Protein AF-A0A358UYG9-F1 (afdb_monomer)

Foldseek 3Di:
DDDDDDDDPPDPPPPPPDPPPPPDPQDLVVVCVQQCDQPRAAPVRHRSHDPLVVCCPDPCNVPHPCVQQVVDDDPPDHDTDDGDPCVPQDPVNDDPPPLVVCVVVVVVLVDPDDDDDDPDDPVVSVQCPLAVLVCSVDVDQVCCVDPCVSPRPCVQVVVDDSDDDDGDDGDPCVPCVVVLVVLCPDPNNVVVPD

Solvent-accessible surface area (backbone atoms only — not comparable to full-atom values): 12984 Å² total; per-residue (Å²): 139,83,84,82,82,80,82,77,82,83,74,81,82,76,78,79,77,73,77,82,69,73,78,64,92,81,48,55,63,73,54,39,74,51,34,46,33,83,87,36,57,45,101,79,78,40,76,57,53,44,60,63,70,63,45,54,71,39,99,60,31,87,56,47,65,54,75,61,42,66,83,69,84,63,81,91,63,78,92,75,77,83,69,66,66,59,83,77,35,42,93,89,45,81,67,85,72,60,53,71,62,47,48,65,55,48,66,62,67,68,65,72,94,86,76,82,83,77,101,63,64,69,77,61,51,60,64,55,65,62,43,47,74,60,53,51,75,48,81,78,57,69,56,58,76,42,101,58,36,88,56,46,67,51,79,56,36,72,88,68,52,100,87,62,73,90,74,77,84,67,64,63,45,83,79,37,50,69,59,44,53,57,40,48,73,38,76,70,30,59,73,61,75,118

Mean predicted aligned error: 17.3 Å

Structure (mmCIF, N/CA/C/O backbone):
data_AF-A0A358UYG9-F1
#
_entry.id   AF-A0A358UYG9-F1
#
loop_
_atom_site.group_PDB
_atom_site.id
_atom_site.type_symbol
_atom_site.label_atom_id
_atom_site.label_alt_id
_atom_site.label_comp_id
_atom_site.label_asym_id
_atom_site.label_entity_id
_atom_site.label_seq_id
_atom_site.pdbx_PDB_ins_code
_atom_site.Cartn_x
_atom_site.Cartn_y
_atom_site.Cartn_z
_atom_site.occupancy
_atom_site.B_iso_or_equiv
_atom_site.auth_seq_id
_atom_site.auth_comp_id
_atom_site.auth_asym_id
_atom_site.auth_atom_id
_atom_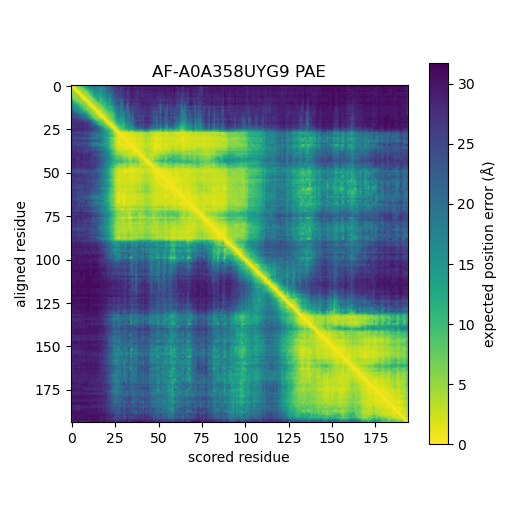site.pdbx_PDB_model_num
ATOM 1 N N . MET A 1 1 ? -27.839 -41.766 -69.437 1.00 41.88 1 MET A N 1
ATOM 2 C CA . MET A 1 1 ? -26.654 -41.472 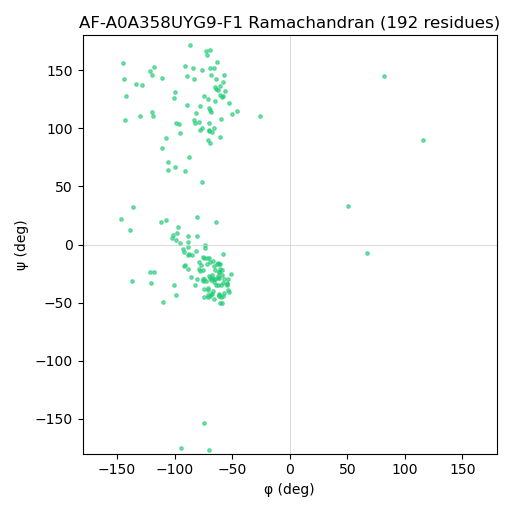-68.603 1.00 41.88 1 MET A CA 1
ATOM 3 C C . MET A 1 1 ? -26.594 -39.958 -68.406 1.00 41.88 1 MET A C 1
ATOM 5 O O . MET A 1 1 ? -26.221 -39.267 -69.341 1.00 41.88 1 MET A O 1
ATOM 9 N N . SER A 1 2 ? -27.086 -39.419 -67.284 1.00 41.66 2 SER A N 1
ATOM 10 C CA . SER A 1 2 ? -27.168 -37.962 -67.061 1.00 41.66 2 SER A CA 1
ATOM 11 C C . SER A 1 2 ? -26.326 -37.589 -65.844 1.00 41.66 2 SER A C 1
ATOM 13 O O . SER A 1 2 ? -26.625 -37.996 -64.722 1.00 41.66 2 SER A O 1
ATOM 15 N N . ILE A 1 3 ? -25.217 -36.897 -66.097 1.00 51.25 3 ILE A N 1
ATOM 16 C CA . ILE A 1 3 ? -24.195 -36.526 -65.116 1.00 51.25 3 ILE A CA 1
ATOM 17 C C . ILE A 1 3 ? -24.689 -35.281 -64.369 1.00 51.25 3 ILE A C 1
ATOM 19 O O . ILE A 1 3 ? -24.828 -34.209 -64.958 1.00 51.25 3 ILE A O 1
ATOM 23 N N . LYS A 1 4 ? -24.971 -35.419 -63.068 1.00 48.16 4 LYS A N 1
ATOM 24 C CA . LYS A 1 4 ? -25.301 -34.292 -62.186 1.00 48.16 4 LYS A CA 1
ATOM 25 C C . LYS A 1 4 ? -24.050 -33.426 -61.999 1.00 48.16 4 LYS A C 1
ATOM 27 O O . LYS A 1 4 ? -23.065 -33.879 -61.425 1.00 48.16 4 LYS A O 1
ATOM 32 N N . LYS A 1 5 ? -24.080 -32.185 -62.494 1.00 52.88 5 LYS A N 1
ATOM 33 C CA . LYS A 1 5 ? -23.038 -31.178 -62.248 1.00 52.88 5 LYS A CA 1
ATOM 34 C C . LYS A 1 5 ? -23.205 -30.628 -60.830 1.00 52.88 5 LYS A C 1
ATOM 36 O O . LYS A 1 5 ? -24.062 -29.781 -60.597 1.00 52.88 5 LYS A O 1
ATOM 41 N N . THR A 1 6 ? -22.408 -31.114 -59.886 1.00 55.41 6 THR A N 1
ATOM 42 C CA . THR A 1 6 ? -22.316 -30.529 -58.543 1.00 55.41 6 THR A CA 1
ATOM 43 C C . THR A 1 6 ? -21.420 -29.292 -58.617 1.00 55.41 6 THR A C 1
ATOM 45 O O . THR A 1 6 ? -20.207 -29.405 -58.769 1.00 55.41 6 THR A O 1
ATOM 48 N N . LEU A 1 7 ? -22.025 -28.105 -58.563 1.00 56.16 7 LEU A N 1
ATOM 49 C CA . LEU A 1 7 ? -21.324 -26.826 -58.438 1.00 56.16 7 LEU A CA 1
ATOM 50 C C . LEU A 1 7 ? -20.728 -26.718 -57.026 1.00 56.16 7 LEU A C 1
ATOM 52 O O . LEU A 1 7 ? -21.448 -26.494 -56.058 1.00 56.16 7 LEU A O 1
ATOM 56 N N . ILE A 1 8 ? -19.412 -26.901 -56.913 1.00 62.28 8 ILE A N 1
ATOM 57 C CA . ILE A 1 8 ? -18.651 -26.655 -55.683 1.00 62.28 8 ILE A CA 1
ATOM 58 C C . ILE A 1 8 ? -18.342 -25.155 -55.630 1.00 62.28 8 ILE A C 1
ATOM 60 O O . ILE A 1 8 ? -17.524 -24.651 -56.398 1.00 62.28 8 ILE A O 1
ATOM 64 N N . PHE A 1 9 ? -19.027 -24.435 -54.743 1.00 52.97 9 PHE A N 1
ATOM 65 C CA . PHE A 1 9 ? -18.752 -23.030 -54.449 1.00 52.97 9 PHE A CA 1
ATOM 66 C C . PHE A 1 9 ? -17.514 -22.963 -53.537 1.00 52.97 9 PHE A C 1
ATOM 68 O O . PHE A 1 9 ? -17.602 -23.208 -52.334 1.00 52.97 9 PHE A O 1
ATOM 75 N N . LEU A 1 10 ? -16.338 -22.695 -54.114 1.00 58.75 10 LEU A N 1
ATOM 76 C CA . LEU A 1 10 ? -15.114 -22.400 -53.363 1.00 58.75 10 LEU A CA 1
ATOM 77 C C . LEU A 1 10 ? -15.257 -21.019 -52.709 1.00 58.75 10 LEU A C 1
ATOM 79 O O . LEU A 1 10 ? -15.084 -19.988 -53.355 1.00 58.75 10 LEU A O 1
ATOM 83 N N . LEU A 1 11 ? -15.617 -21.009 -51.428 1.00 60.06 11 LEU A N 1
ATOM 84 C CA . LEU A 1 11 ? -15.681 -19.802 -50.608 1.00 60.06 11 LEU A CA 1
ATOM 85 C C . LEU A 1 11 ? -14.241 -19.326 -50.331 1.00 60.06 11 LEU A C 1
ATOM 87 O O . LEU A 1 11 ? -13.435 -20.128 -49.851 1.00 60.06 11 LEU A O 1
ATOM 91 N N . PRO A 1 12 ? -13.871 -18.067 -50.634 1.00 64.50 12 PRO A N 1
ATOM 92 C CA . PRO A 1 12 ? -12.517 -17.598 -50.390 1.00 64.50 12 PRO A CA 1
ATOM 93 C C . PRO A 1 12 ? -12.309 -17.503 -48.878 1.00 64.50 12 PRO A C 1
ATOM 95 O O . PRO A 1 12 ? -12.977 -16.729 -48.192 1.00 64.50 12 PRO A O 1
ATOM 98 N N . PHE A 1 13 ? -11.395 -18.317 -48.350 1.00 65.06 13 PHE A N 1
ATOM 99 C CA . PHE A 1 13 ? -10.951 -18.242 -46.964 1.00 65.06 13 PHE A CA 1
ATOM 100 C C . PHE A 1 13 ? -10.147 -16.948 -46.797 1.00 65.06 13 PHE A C 1
ATOM 102 O O . PHE A 1 13 ? -8.939 -16.905 -47.019 1.00 65.06 13 PHE A O 1
ATOM 109 N N . PHE A 1 14 ? -10.846 -15.855 -46.489 1.00 66.00 14 PHE A N 1
ATOM 110 C CA . PHE A 1 14 ? -10.228 -14.590 -46.119 1.00 66.00 14 PHE A CA 1
ATOM 111 C C . PHE A 1 14 ? -9.508 -14.806 -44.785 1.00 66.00 14 PHE A C 1
ATOM 113 O O . PHE A 1 14 ? -10.130 -14.847 -43.724 1.00 66.00 14 PHE A O 1
ATOM 120 N N . ILE A 1 15 ? -8.188 -14.989 -44.842 1.00 68.12 15 ILE A N 1
ATOM 121 C CA . ILE A 1 15 ? -7.334 -14.988 -43.656 1.00 68.12 15 ILE A CA 1
ATOM 122 C C . ILE A 1 15 ? -7.350 -13.557 -43.125 1.00 68.12 15 ILE A C 1
ATOM 124 O O . ILE A 1 15 ? -6.638 -12.681 -43.615 1.00 68.12 15 ILE A O 1
ATOM 128 N N . PHE A 1 16 ? -8.214 -13.307 -42.146 1.00 65.31 16 PHE A N 1
ATOM 129 C CA . PHE A 1 16 ? -8.221 -12.066 -41.393 1.00 65.31 16 PHE A CA 1
ATOM 130 C C . PHE A 1 16 ? -6.975 -12.062 -40.501 1.00 65.31 16 PHE A C 1
ATOM 132 O O . PHE A 1 16 ? -6.983 -12.580 -39.385 1.00 65.31 16 PHE A O 1
ATOM 139 N N . VAL A 1 17 ? -5.867 -11.537 -41.025 1.00 66.38 17 VAL A N 1
ATOM 140 C CA . VAL A 1 17 ? -4.673 -11.255 -40.226 1.00 66.38 17 VAL A CA 1
ATOM 141 C C . VAL A 1 17 ? -5.030 -10.082 -39.322 1.00 66.38 17 VAL A C 1
ATOM 143 O O . VAL A 1 17 ? -5.029 -8.928 -39.752 1.00 66.38 17 VAL A O 1
ATOM 146 N N . ALA A 1 18 ? -5.399 -10.386 -38.078 1.00 65.44 18 ALA A N 1
ATOM 147 C CA . ALA A 1 18 ? -5.584 -9.366 -37.061 1.00 65.44 18 ALA A CA 1
ATOM 148 C C . ALA A 1 18 ? -4.261 -8.591 -36.913 1.00 65.44 18 ALA A C 1
ATOM 150 O O . ALA A 1 18 ? -3.210 -9.219 -36.754 1.00 65.44 18 ALA A O 1
ATOM 151 N N . PRO A 1 19 ? -4.270 -7.250 -36.986 1.00 58.09 19 PRO A N 1
ATOM 152 C CA . PRO A 1 19 ? -3.077 -6.478 -36.689 1.00 58.09 19 PRO A CA 1
ATOM 153 C C . PRO A 1 19 ? -2.646 -6.803 -35.258 1.00 58.09 19 PRO A C 1
ATOM 155 O O . PRO A 1 19 ? -3.451 -6.714 -34.331 1.00 58.09 19 PRO A O 1
ATOM 158 N N . ASN A 1 20 ? -1.379 -7.189 -35.086 1.00 56.41 20 ASN A N 1
ATOM 159 C CA . ASN A 1 20 ? -0.745 -7.276 -33.777 1.00 56.41 20 ASN A CA 1
ATOM 160 C C . ASN A 1 20 ? -0.784 -5.873 -33.171 1.00 56.41 20 ASN A C 1
ATOM 162 O O . ASN A 1 20 ? 0.087 -5.045 -33.437 1.00 56.41 20 ASN A O 1
ATOM 166 N N . THR A 1 21 ? -1.825 -5.572 -32.400 1.00 49.84 21 THR A N 1
ATOM 167 C CA . THR A 1 21 ? -1.838 -4.388 -31.556 1.00 49.84 21 THR A CA 1
ATOM 168 C C . THR A 1 21 ? -0.659 -4.550 -30.614 1.00 49.84 21 THR A C 1
ATOM 170 O O . THR A 1 21 ? -0.685 -5.435 -29.756 1.00 49.84 21 THR A O 1
ATOM 173 N N . ALA A 1 22 ? 0.391 -3.753 -30.818 1.00 49.22 22 ALA A N 1
ATOM 174 C CA . ALA A 1 22 ? 1.459 -3.597 -29.848 1.00 49.22 22 ALA A CA 1
ATOM 175 C C . ALA A 1 22 ? 0.794 -3.399 -28.482 1.00 49.22 22 ALA A C 1
ATOM 177 O O . ALA A 1 22 ? 0.010 -2.462 -28.305 1.00 49.22 22 ALA A O 1
ATOM 178 N N . GLU A 1 23 ? 1.014 -4.366 -27.591 1.00 45.16 23 GLU A N 1
ATOM 179 C CA . GLU A 1 23 ? 0.434 -4.429 -26.256 1.00 45.16 23 GLU A CA 1
ATOM 180 C C . GLU A 1 23 ? 0.673 -3.067 -25.607 1.00 45.16 23 GLU A C 1
ATOM 182 O O . GLU A 1 23 ? 1.813 -2.624 -25.445 1.00 45.16 23 GLU A O 1
ATOM 187 N N . ASN A 1 24 ? -0.415 -2.330 -25.391 1.00 48.72 24 ASN A N 1
ATOM 188 C CA . ASN A 1 24 ? -0.327 -0.943 -24.992 1.00 48.72 24 ASN A CA 1
ATOM 189 C C . ASN A 1 24 ? 0.505 -0.832 -23.697 1.00 48.72 24 ASN A C 1
ATOM 191 O O . ASN A 1 24 ? 0.476 -1.680 -22.804 1.00 48.72 24 ASN A O 1
ATOM 195 N N . ASN A 1 25 ? 1.256 0.252 -23.578 1.00 53.16 25 ASN A N 1
ATOM 196 C CA . ASN A 1 25 ? 2.055 0.620 -22.406 1.00 53.16 25 ASN A CA 1
ATOM 197 C C . ASN A 1 25 ? 1.211 0.900 -21.136 1.00 53.16 25 ASN A C 1
ATOM 199 O O . ASN A 1 25 ? 1.677 1.567 -20.214 1.00 53.16 25 ASN A O 1
ATOM 203 N N . THR A 1 26 ? -0.039 0.428 -21.090 1.00 58.75 26 THR A N 1
ATOM 204 C CA . THR A 1 26 ? -0.996 0.694 -20.012 1.00 58.75 26 THR A CA 1
ATOM 205 C C . THR A 1 26 ? -1.025 -0.401 -18.953 1.00 58.75 26 THR A C 1
ATOM 207 O O . THR A 1 26 ? -1.784 -0.290 -17.998 1.00 58.75 26 THR A O 1
ATOM 210 N N . SER A 1 27 ? -0.194 -1.442 -19.071 1.00 77.06 27 SER A N 1
ATOM 211 C CA . SER A 1 27 ? -0.086 -2.488 -18.054 1.00 77.06 27 SER A CA 1
ATOM 212 C C . SER A 1 27 ? 1.260 -2.445 -17.324 1.00 77.06 27 SER A C 1
ATOM 214 O O . SER A 1 27 ? 2.314 -2.230 -17.921 1.00 77.06 27 SER A O 1
ATOM 216 N N . ASN A 1 28 ? 1.242 -2.730 -16.018 1.00 90.06 28 ASN A N 1
ATOM 217 C CA . ASN A 1 28 ? 2.463 -2.874 -15.211 1.00 90.06 28 ASN A CA 1
ATOM 218 C C . ASN A 1 28 ? 3.361 -4.024 -15.689 1.00 90.06 28 ASN A C 1
ATOM 220 O O . ASN A 1 28 ? 4.539 -4.073 -15.340 1.00 90.06 28 ASN A O 1
ATOM 224 N N . ARG A 1 29 ? 2.820 -4.942 -16.500 1.00 87.75 29 ARG A N 1
ATOM 225 C CA . ARG A 1 29 ? 3.530 -6.102 -17.044 1.00 87.75 29 ARG A CA 1
ATOM 226 C C . ARG A 1 29 ? 4.773 -5.689 -17.830 1.00 87.75 29 ARG A C 1
ATOM 228 O O . ARG A 1 29 ? 5.821 -6.295 -17.637 1.00 87.75 29 ARG A O 1
ATOM 235 N N . SER A 1 30 ? 4.680 -4.633 -18.637 1.00 87.50 30 SER A N 1
ATOM 236 C CA . SER A 1 30 ? 5.803 -4.137 -19.445 1.00 87.50 30 SER A CA 1
ATOM 237 C C . SER A 1 30 ? 6.910 -3.508 -18.598 1.00 87.50 30 SER A C 1
ATOM 239 O O . SER A 1 30 ? 8.075 -3.541 -18.970 1.00 87.50 30 SER A O 1
ATOM 241 N N . CYS A 1 31 ? 6.576 -2.943 -17.435 1.00 90.44 31 CYS A N 1
ATOM 242 C CA . CYS A 1 31 ? 7.587 -2.464 -16.493 1.00 90.44 31 CYS A CA 1
ATOM 243 C C . CYS A 1 31 ? 8.249 -3.649 -15.775 1.00 90.44 31 CYS A C 1
ATOM 245 O O . CYS A 1 31 ? 9.473 -3.722 -15.665 1.00 90.44 31 CYS A O 1
ATOM 247 N N . LEU A 1 32 ? 7.435 -4.606 -15.326 1.00 90.88 32 LEU A N 1
ATOM 248 C CA . LEU A 1 32 ? 7.878 -5.773 -14.566 1.00 90.88 32 LEU A CA 1
ATOM 249 C C . LEU A 1 32 ? 8.649 -6.803 -15.402 1.00 90.88 32 LEU A C 1
ATOM 251 O O . LEU A 1 32 ? 9.360 -7.614 -14.820 1.00 90.88 32 LEU A O 1
ATOM 255 N N . SER A 1 33 ? 8.579 -6.772 -16.736 1.00 89.81 33 SER A N 1
ATOM 256 C CA . SER A 1 33 ? 9.395 -7.658 -17.580 1.00 89.81 33 SER A CA 1
ATOM 257 C C . SER A 1 33 ? 10.898 -7.423 -17.410 1.00 89.81 33 SER A C 1
ATOM 259 O O . SER A 1 33 ? 11.676 -8.351 -17.606 1.00 89.81 33 SER A O 1
ATOM 261 N N . CYS A 1 34 ? 11.297 -6.204 -17.031 1.00 89.12 34 CYS A N 1
ATOM 262 C CA . CYS A 1 34 ? 12.685 -5.863 -16.714 1.00 89.12 34 CYS A CA 1
ATOM 263 C C . CYS A 1 34 ? 12.863 -5.597 -15.214 1.00 89.12 34 CYS A C 1
ATOM 265 O O . CYS A 1 34 ? 13.725 -6.193 -14.578 1.00 89.12 34 CYS A O 1
ATOM 267 N N . HIS A 1 35 ? 12.010 -4.757 -14.616 1.00 90.19 35 HIS A N 1
ATOM 268 C CA . HIS A 1 35 ? 12.120 -4.376 -13.200 1.00 90.19 35 HIS A CA 1
ATOM 269 C C . HIS A 1 35 ? 11.675 -5.480 -12.233 1.00 90.19 35 HIS A C 1
ATOM 271 O O . HIS A 1 35 ? 11.942 -5.386 -11.047 1.00 90.19 35 HIS A O 1
ATOM 277 N N . GLY A 1 36 ? 11.024 -6.543 -12.707 1.00 88.38 36 GLY A N 1
ATOM 278 C CA . GLY A 1 36 ? 10.672 -7.717 -11.902 1.00 88.38 36 GLY A CA 1
ATOM 279 C C . GLY A 1 36 ? 11.759 -8.794 -11.858 1.00 88.38 36 GLY A C 1
ATOM 280 O O . GLY A 1 36 ? 11.504 -9.885 -11.358 1.00 88.38 36 GLY A O 1
ATOM 281 N N . LEU A 1 37 ? 12.952 -8.530 -12.396 1.00 84.62 37 LEU A N 1
ATOM 282 C CA . LEU A 1 37 ? 14.080 -9.459 -12.364 1.00 84.62 37 LEU A CA 1
ATOM 283 C C . LEU A 1 37 ? 15.051 -9.052 -11.254 1.00 84.62 37 LEU A C 1
ATOM 285 O O . LEU A 1 37 ? 15.530 -7.922 -11.221 1.00 84.62 37 LEU A O 1
ATOM 289 N N . THR A 1 38 ? 15.385 -9.979 -10.359 1.00 80.31 38 THR A N 1
ATOM 290 C CA . THR A 1 38 ? 16.335 -9.728 -9.258 1.00 80.31 38 THR A CA 1
ATOM 291 C C . THR A 1 38 ? 17.753 -9.437 -9.746 1.00 80.31 38 THR A C 1
ATOM 293 O O . THR A 1 38 ? 18.532 -8.813 -9.033 1.00 80.31 38 THR A O 1
ATOM 296 N N . THR A 1 39 ? 18.074 -9.870 -10.966 1.00 78.88 39 THR A N 1
ATOM 297 C CA . THR A 1 39 ? 19.359 -9.666 -11.642 1.00 78.88 39 THR A CA 1
ATOM 298 C C . THR A 1 39 ? 19.425 -8.361 -12.435 1.00 78.88 39 THR A C 1
ATOM 300 O O . THR A 1 39 ? 20.448 -8.094 -13.060 1.00 78.88 39 THR A O 1
ATOM 303 N N . PHE A 1 40 ? 18.341 -7.577 -12.489 1.00 81.50 40 PHE A N 1
ATOM 304 C CA . PHE A 1 40 ? 18.324 -6.312 -13.216 1.00 81.50 40 PHE A CA 1
ATOM 305 C C . PHE A 1 40 ? 18.769 -5.169 -12.302 1.00 81.50 40 PHE A C 1
ATOM 307 O O . PHE A 1 40 ? 18.164 -4.888 -11.263 1.00 81.50 40 PHE A O 1
ATOM 314 N N . GLU A 1 41 ? 19.850 -4.510 -12.704 1.00 80.31 41 GLU A N 1
ATOM 315 C CA . GLU A 1 41 ? 20.488 -3.441 -11.947 1.00 80.31 41 GLU A CA 1
ATOM 316 C C . GLU A 1 41 ? 20.454 -2.133 -12.729 1.00 80.31 41 GLU A C 1
ATOM 318 O O . GLU A 1 41 ? 20.421 -2.103 -13.961 1.00 80.31 41 GLU A O 1
ATOM 323 N N . SER A 1 42 ? 20.466 -1.025 -11.996 1.00 75.94 42 SER A N 1
ATOM 324 C CA . SER A 1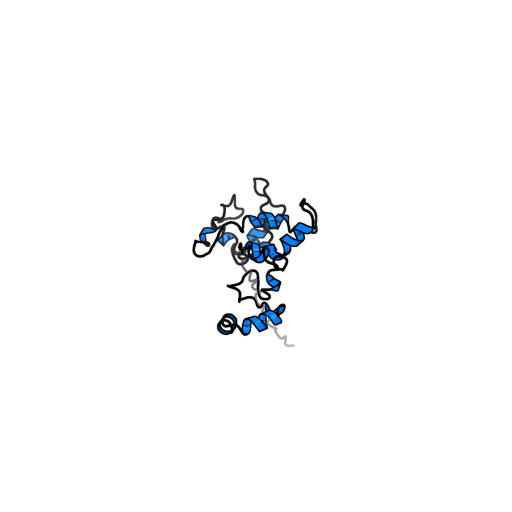 42 ? 20.711 0.276 -12.597 1.00 75.94 42 SER A CA 1
ATOM 325 C C . SER A 1 42 ? 22.164 0.396 -13.066 1.00 75.94 42 SER A C 1
ATOM 327 O O . SER A 1 42 ? 23.051 -0.330 -12.621 1.00 75.94 42 SER A O 1
ATOM 329 N N . ASN A 1 43 ? 22.441 1.431 -13.859 1.00 73.06 43 ASN A N 1
ATOM 330 C CA . ASN A 1 43 ? 23.801 1.802 -14.275 1.00 73.06 43 ASN A CA 1
ATOM 331 C C . ASN A 1 43 ? 24.764 2.105 -13.105 1.00 73.06 43 ASN A C 1
ATOM 333 O O . ASN A 1 43 ? 25.948 2.326 -13.334 1.00 73.06 43 ASN A O 1
ATOM 337 N N . SER A 1 44 ? 24.271 2.174 -11.864 1.00 70.69 44 SER A N 1
ATOM 338 C CA . SER A 1 44 ? 25.068 2.385 -10.654 1.00 70.69 44 SER A CA 1
ATOM 339 C C . SER A 1 44 ? 25.198 1.120 -9.792 1.00 70.69 44 SER A C 1
ATOM 341 O O . SER A 1 44 ? 25.419 1.255 -8.589 1.00 70.69 44 SER A O 1
ATOM 343 N N . ASN A 1 45 ? 24.989 -0.076 -10.364 1.00 70.19 45 ASN A N 1
ATOM 344 C CA . ASN A 1 45 ? 24.970 -1.382 -9.681 1.00 70.19 45 ASN A CA 1
ATOM 345 C C . ASN A 1 45 ? 24.046 -1.412 -8.450 1.00 70.19 45 ASN A C 1
ATOM 347 O O . ASN A 1 45 ? 24.335 -2.041 -7.432 1.00 70.19 45 ASN A O 1
ATOM 351 N N . GLN A 1 46 ? 22.942 -0.663 -8.505 1.00 70.69 46 GLN A N 1
ATOM 352 C CA . GLN A 1 46 ? 21.899 -0.731 -7.487 1.00 70.69 46 GLN A CA 1
ATOM 353 C C . GLN A 1 46 ? 20.775 -1.606 -8.018 1.00 70.69 46 GLN A C 1
ATOM 355 O O . GLN A 1 46 ? 20.305 -1.402 -9.140 1.00 70.69 46 GLN A O 1
ATOM 360 N N . THR A 1 47 ? 20.320 -2.557 -7.203 1.00 72.62 47 THR A N 1
ATOM 361 C CA . THR A 1 47 ? 19.130 -3.335 -7.541 1.00 72.62 47 THR A CA 1
ATOM 362 C C . THR A 1 47 ? 17.926 -2.404 -7.668 1.00 72.62 47 THR A C 1
ATOM 364 O O . THR A 1 47 ? 17.651 -1.580 -6.793 1.00 72.62 47 THR A O 1
ATOM 367 N N . ILE A 1 48 ? 17.223 -2.530 -8.788 1.00 80.75 48 ILE A N 1
ATOM 368 C CA . ILE A 1 48 ? 15.972 -1.817 -9.082 1.00 80.75 48 ILE A CA 1
ATOM 369 C C . ILE A 1 48 ? 14.789 -2.787 -9.116 1.00 80.75 48 ILE A C 1
ATOM 371 O O . ILE A 1 48 ? 13.738 -2.486 -9.676 1.00 80.75 48 ILE A O 1
ATOM 375 N N . PHE A 1 49 ? 14.973 -3.960 -8.504 1.00 83.94 49 PHE A N 1
ATO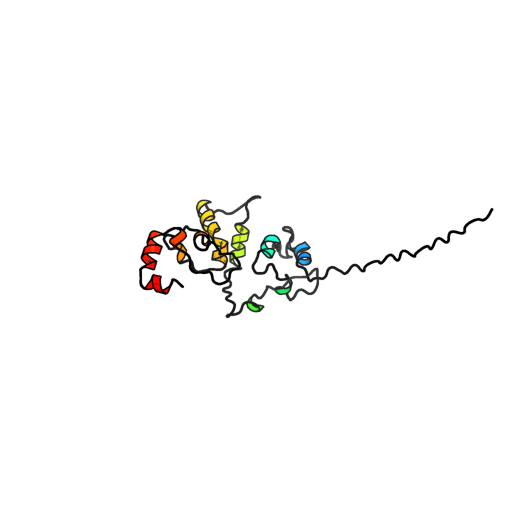M 376 C CA . PHE A 1 49 ? 13.987 -5.022 -8.463 1.00 83.94 49 PHE A CA 1
ATOM 377 C C . PHE A 1 49 ? 12.705 -4.591 -7.738 1.00 83.94 49 PHE A C 1
ATOM 379 O O . PHE A 1 49 ? 12.728 -4.065 -6.622 1.00 83.94 49 PHE A O 1
ATOM 386 N N . VAL A 1 50 ? 11.574 -4.895 -8.367 1.00 85.50 50 VAL A N 1
ATOM 387 C CA . VAL A 1 50 ? 10.224 -4.735 -7.844 1.00 85.50 50 VAL A CA 1
ATOM 388 C C . VAL A 1 50 ? 9.562 -6.104 -7.801 1.00 85.50 50 VAL A C 1
ATOM 390 O O . VAL A 1 50 ? 9.255 -6.702 -8.834 1.00 85.50 50 VAL A O 1
ATOM 393 N N . ASP A 1 51 ? 9.275 -6.584 -6.594 1.00 84.44 51 ASP A N 1
ATOM 394 C CA . ASP A 1 51 ? 8.474 -7.789 -6.419 1.00 84.44 51 ASP A CA 1
ATOM 395 C C . ASP A 1 51 ? 7.014 -7.515 -6.815 1.00 84.44 51 ASP A C 1
ATOM 397 O O . ASP A 1 51 ? 6.317 -6.695 -6.204 1.00 84.44 51 ASP A O 1
ATOM 401 N N . LYS A 1 52 ? 6.543 -8.224 -7.846 1.00 82.56 52 LYS A N 1
ATOM 402 C CA . LYS A 1 52 ? 5.181 -8.097 -8.379 1.00 82.56 52 LYS A CA 1
ATOM 403 C C . LYS A 1 52 ? 4.114 -8.371 -7.320 1.00 82.56 52 LYS A C 1
ATOM 405 O O . LYS A 1 52 ? 3.142 -7.624 -7.236 1.00 82.56 52 LYS A O 1
ATOM 410 N N . PHE A 1 53 ? 4.273 -9.423 -6.519 1.00 76.69 53 PHE A N 1
ATOM 411 C CA . PHE A 1 53 ? 3.261 -9.830 -5.546 1.00 76.69 53 PHE A CA 1
ATOM 412 C C . PHE A 1 53 ? 3.173 -8.845 -4.383 1.00 76.69 53 PHE A C 1
ATOM 414 O O . PHE A 1 53 ? 2.072 -8.554 -3.911 1.00 76.69 53 PHE A O 1
ATOM 421 N N . ILE A 1 54 ? 4.310 -8.304 -3.941 1.00 75.06 54 ILE A N 1
ATOM 422 C CA . ILE A 1 54 ? 4.341 -7.253 -2.920 1.00 75.06 54 ILE A CA 1
ATOM 423 C C . ILE A 1 54 ? 3.694 -5.976 -3.463 1.00 75.06 54 ILE A C 1
ATOM 425 O O . ILE A 1 54 ? 2.838 -5.396 -2.791 1.00 75.06 54 ILE A O 1
ATOM 429 N N . PHE A 1 55 ? 4.047 -5.555 -4.683 1.00 80.88 55 PHE A N 1
ATOM 430 C CA . PHE A 1 55 ? 3.468 -4.362 -5.299 1.00 80.88 55 PHE A CA 1
ATOM 431 C C . PHE A 1 55 ? 1.945 -4.486 -5.461 1.00 80.88 55 PHE A C 1
ATOM 433 O O . PHE A 1 55 ? 1.215 -3.607 -5.004 1.00 80.88 55 PHE A O 1
ATOM 440 N N . GLU A 1 56 ? 1.451 -5.590 -6.030 1.00 81.44 56 GLU A N 1
ATOM 441 C CA . GLU A 1 56 ? 0.018 -5.822 -6.278 1.00 81.44 56 GLU A CA 1
ATOM 442 C C . GLU A 1 56 ? -0.823 -5.864 -4.992 1.00 81.44 56 GLU A C 1
ATOM 444 O O . GLU A 1 56 ? -1.995 -5.490 -5.009 1.00 81.44 56 GLU A O 1
ATOM 449 N N . ARG A 1 57 ? -0.231 -6.277 -3.864 1.00 74.25 57 ARG A N 1
ATOM 450 C CA . ARG A 1 57 ? -0.894 -6.305 -2.547 1.00 74.25 57 ARG A CA 1
ATOM 451 C C . ARG A 1 57 ? -0.782 -4.990 -1.774 1.00 74.25 57 ARG A C 1
ATOM 453 O O . ARG A 1 57 ? -1.405 -4.853 -0.722 1.00 74.25 57 ARG A O 1
ATOM 460 N N . SER A 1 58 ? 0.010 -4.037 -2.261 1.00 75.38 58 SER A N 1
ATOM 461 C CA . SER A 1 58 ? 0.163 -2.729 -1.626 1.00 75.38 58 SER A CA 1
ATOM 462 C C . SER A 1 58 ? -1.085 -1.857 -1.807 1.00 75.38 58 SER A C 1
ATOM 464 O O . SER A 1 58 ? -1.927 -2.103 -2.673 1.00 75.38 58 SER A O 1
ATOM 466 N N . MET A 1 59 ? -1.167 -0.761 -1.046 1.00 76.50 59 MET A N 1
ATOM 467 C CA . MET A 1 59 ? -2.221 0.252 -1.220 1.00 76.50 59 MET A CA 1
ATOM 468 C C . MET A 1 59 ? -2.233 0.863 -2.633 1.00 76.50 59 MET A C 1
ATOM 470 O O . MET A 1 59 ? -3.262 1.360 -3.086 1.00 76.50 59 MET A O 1
ATOM 474 N N . HIS A 1 60 ? -1.106 0.792 -3.346 1.00 86.06 60 HIS A N 1
ATOM 475 C CA . HIS A 1 60 ? -0.941 1.285 -4.711 1.00 86.06 60 HIS A CA 1
ATOM 476 C C . HIS A 1 60 ? -0.970 0.174 -5.766 1.00 86.06 60 HIS A C 1
ATOM 478 O O . HIS A 1 60 ? -0.775 0.469 -6.938 1.00 86.06 60 HIS A O 1
ATOM 484 N N . GLY A 1 61 ? -1.248 -1.083 -5.403 1.00 85.19 61 GLY A N 1
ATOM 485 C CA . GLY A 1 61 ? -1.152 -2.224 -6.324 1.00 85.19 61 GLY A CA 1
ATOM 486 C C . GLY A 1 61 ? -2.112 -2.180 -7.514 1.00 85.19 61 GLY A C 1
ATOM 487 O O . GLY A 1 61 ? -1.898 -2.860 -8.513 1.00 85.19 61 GLY A O 1
ATOM 488 N N . ARG A 1 62 ? -3.151 -1.340 -7.432 1.00 86.12 62 ARG A N 1
ATOM 489 C CA . ARG A 1 62 ? -4.083 -1.052 -8.534 1.00 86.12 62 ARG A CA 1
ATOM 490 C C . ARG A 1 62 ? -3.637 0.103 -9.435 1.00 86.12 62 ARG A C 1
ATOM 492 O O . ARG A 1 62 ? -4.283 0.354 -10.447 1.00 86.12 62 ARG A O 1
ATOM 499 N N . LEU A 1 63 ? -2.593 0.838 -9.057 1.00 89.75 63 LEU A N 1
ATOM 500 C CA . LEU A 1 63 ? -2.053 1.938 -9.847 1.00 89.75 63 LEU A CA 1
ATOM 501 C C . LEU A 1 63 ? -1.080 1.413 -10.899 1.00 89.75 63 LEU A C 1
ATOM 503 O O . LEU A 1 63 ? -0.404 0.398 -10.710 1.00 89.75 63 LEU A O 1
ATOM 507 N N . LEU A 1 64 ? -0.979 2.151 -12.002 1.00 91.62 64 LEU A N 1
ATOM 508 C CA . LEU A 1 64 ? 0.061 1.900 -12.990 1.00 91.62 64 LEU A CA 1
ATOM 509 C C . LEU A 1 64 ? 1.406 2.437 -12.496 1.00 91.62 64 LEU A C 1
ATOM 511 O O . LEU A 1 64 ? 1.437 3.469 -11.824 1.00 91.62 64 LEU A O 1
ATOM 515 N N . CYS A 1 65 ? 2.522 1.825 -12.892 1.00 90.62 65 CYS A N 1
ATOM 516 C CA . CYS A 1 65 ? 3.867 2.337 -12.609 1.00 90.62 65 CYS A CA 1
ATOM 517 C C . CYS A 1 65 ? 4.000 3.806 -13.058 1.00 90.62 65 CYS A C 1
ATOM 519 O O . CYS A 1 65 ? 4.508 4.655 -12.324 1.00 90.62 65 CYS A O 1
ATOM 521 N N . THR A 1 66 ? 3.434 4.126 -14.224 1.00 90.62 66 THR A N 1
ATOM 522 C CA . THR A 1 66 ? 3.374 5.472 -14.816 1.00 90.62 66 THR A CA 1
ATOM 523 C C . THR A 1 66 ? 2.436 6.440 -14.086 1.00 90.62 66 THR A C 1
ATOM 525 O O . THR A 1 66 ? 2.510 7.645 -14.309 1.00 90.62 66 THR A O 1
ATOM 528 N N . SER A 1 67 ? 1.588 5.965 -13.163 1.00 89.94 67 SER A N 1
ATOM 529 C CA . SER A 1 67 ? 0.777 6.849 -12.304 1.00 89.94 67 SER A CA 1
ATOM 530 C C . SER A 1 67 ? 1.656 7.660 -11.350 1.00 89.94 67 SER A C 1
ATOM 532 O O . SER A 1 67 ? 1.336 8.810 -11.042 1.00 89.94 67 SER A O 1
ATOM 534 N N . CYS A 1 68 ? 2.776 7.069 -10.923 1.00 88.56 68 CYS A N 1
ATOM 535 C CA . CYS A 1 68 ? 3.793 7.712 -10.095 1.00 88.56 68 CYS A CA 1
ATOM 536 C C . CYS A 1 68 ? 4.979 8.203 -10.941 1.00 88.56 68 CYS A C 1
ATOM 538 O O . CYS A 1 68 ? 5.426 9.335 -10.770 1.00 88.56 68 CYS A O 1
ATOM 540 N N . HIS A 1 69 ? 5.447 7.389 -11.891 1.00 90.25 69 HIS A N 1
ATOM 541 C CA . HIS A 1 69 ? 6.532 7.720 -12.822 1.00 90.25 69 HIS A CA 1
ATOM 542 C C . HIS A 1 69 ? 6.008 8.362 -14.111 1.00 90.25 69 HIS A C 1
ATOM 544 O O . HIS A 1 69 ? 6.113 7.807 -15.206 1.00 90.25 69 HIS A O 1
ATOM 550 N N . LYS A 1 70 ? 5.394 9.538 -13.973 1.00 86.69 70 LYS A N 1
ATOM 551 C CA . LYS A 1 70 ? 4.723 10.244 -15.081 1.00 86.69 70 LYS A CA 1
ATOM 552 C C . LYS A 1 70 ? 5.674 10.747 -16.172 1.00 86.69 70 LYS A C 1
ATOM 554 O O . LYS A 1 70 ? 5.227 11.171 -17.233 1.00 86.69 70 LYS A O 1
ATOM 559 N N . ASP A 1 71 ? 6.970 10.771 -15.893 1.00 85.56 71 ASP A N 1
ATOM 560 C CA . ASP A 1 71 ? 8.020 11.249 -16.785 1.00 85.56 71 ASP A CA 1
ATOM 561 C C . ASP A 1 71 ? 8.512 10.189 -17.781 1.00 85.56 71 ASP A C 1
ATOM 563 O O . ASP A 1 71 ? 9.223 10.538 -18.723 1.00 85.56 71 ASP A O 1
ATOM 567 N N . ILE A 1 72 ? 8.102 8.925 -17.626 1.00 88.31 72 ILE A N 1
ATOM 568 C CA . ILE A 1 72 ? 8.447 7.857 -18.566 1.00 88.31 72 ILE A CA 1
ATOM 569 C C . ILE A 1 72 ? 7.566 7.969 -19.812 1.00 88.31 72 ILE A C 1
ATOM 571 O O . ILE A 1 72 ? 6.343 7.868 -19.733 1.00 88.31 72 ILE A O 1
ATOM 575 N N . LYS A 1 73 ? 8.199 8.164 -20.971 1.00 82.94 73 LYS A N 1
ATOM 576 C CA . LYS A 1 73 ? 7.511 8.302 -22.265 1.00 82.94 73 LYS A CA 1
ATOM 577 C C . LYS A 1 73 ? 7.866 7.209 -23.269 1.00 82.94 73 LYS A C 1
ATOM 579 O O . LYS A 1 73 ? 7.073 6.935 -24.162 1.00 82.94 73 LYS A O 1
ATOM 584 N N . GLU A 1 74 ? 9.028 6.584 -23.114 1.00 82.69 74 GLU A N 1
ATOM 585 C CA . GLU A 1 74 ? 9.597 5.630 -24.069 1.00 82.69 74 GLU A CA 1
ATOM 586 C C . GLU A 1 74 ? 10.357 4.528 -23.326 1.00 82.69 74 GLU A C 1
ATOM 588 O O . GLU A 1 74 ? 10.791 4.733 -22.192 1.00 82.69 74 GLU A O 1
ATOM 593 N N . TYR A 1 75 ? 10.511 3.363 -23.961 1.00 78.38 75 TYR A N 1
ATOM 594 C CA . TYR A 1 75 ? 11.227 2.206 -23.420 1.00 78.38 75 TYR A CA 1
ATOM 595 C C . TYR A 1 75 ? 12.175 1.636 -24.496 1.00 78.38 75 TYR A C 1
ATOM 597 O O . TYR A 1 75 ? 11.734 1.516 -25.641 1.00 78.38 75 TYR A O 1
ATOM 605 N N . PRO A 1 76 ? 13.427 1.245 -24.170 1.00 81.50 76 PRO A N 1
ATOM 606 C CA . PRO A 1 76 ? 14.078 1.317 -22.857 1.00 81.50 76 PRO A CA 1
ATOM 607 C C . PRO A 1 76 ? 14.260 2.766 -22.388 1.00 81.50 76 PRO A C 1
ATOM 609 O O . PRO A 1 76 ? 14.694 3.618 -23.156 1.00 81.50 76 PRO A O 1
ATOM 612 N N . HIS A 1 77 ? 13.916 3.052 -21.131 1.00 86.38 77 HIS A N 1
ATOM 613 C CA . HIS A 1 77 ? 14.077 4.392 -20.566 1.00 86.38 77 HIS A CA 1
ATOM 614 C C . HIS A 1 77 ? 15.442 4.541 -19.890 1.00 86.38 77 HIS A C 1
ATOM 616 O O . HIS A 1 77 ? 16.014 3.579 -19.378 1.00 86.38 77 HIS A O 1
ATOM 622 N N . GLY A 1 78 ? 15.933 5.778 -19.829 1.00 83.56 78 GLY A N 1
ATOM 623 C CA . GLY A 1 78 ? 17.089 6.134 -19.012 1.00 83.56 78 GLY A CA 1
ATOM 624 C C . GLY A 1 78 ? 16.759 6.205 -17.517 1.00 83.56 78 GLY A C 1
ATOM 625 O O . GLY A 1 78 ? 15.823 5.576 -17.016 1.00 83.56 78 GLY A O 1
ATOM 626 N N . VAL A 1 79 ? 17.532 7.010 -16.791 1.00 81.12 79 VAL A N 1
ATOM 627 C CA . VAL A 1 79 ? 17.293 7.267 -15.366 1.00 81.12 79 VAL A CA 1
ATOM 628 C C . VAL A 1 79 ? 15.965 8.006 -15.190 1.00 81.12 79 VAL A C 1
ATOM 630 O O . VAL A 1 79 ? 15.763 9.080 -15.754 1.00 81.12 79 VAL A O 1
ATOM 633 N N . VAL A 1 80 ? 15.072 7.428 -14.389 1.00 85.19 80 VAL A N 1
ATOM 634 C CA . VAL A 1 80 ? 13.750 7.990 -14.076 1.00 85.19 80 VAL A CA 1
ATOM 635 C C . VAL A 1 80 ? 13.849 8.894 -12.851 1.00 85.19 80 VAL A C 1
ATOM 637 O O . VAL A 1 80 ? 14.614 8.617 -11.922 1.00 85.19 80 VAL A O 1
ATOM 640 N N . LYS A 1 81 ? 13.075 9.985 -12.821 1.00 85.81 81 LYS A N 1
ATOM 641 C CA . LYS A 1 81 ? 13.051 10.881 -11.660 1.00 85.81 81 LYS A CA 1
ATOM 642 C C . LYS A 1 81 ? 12.467 10.181 -10.432 1.00 85.81 81 LYS A C 1
ATOM 644 O O . LYS A 1 81 ? 11.612 9.298 -10.520 1.00 85.81 81 LYS A O 1
ATOM 649 N N . LYS A 1 82 ? 12.906 10.629 -9.250 1.00 83.25 82 LYS A N 1
ATOM 650 C CA . LYS A 1 82 ? 12.291 10.218 -7.982 1.00 83.25 82 LYS A CA 1
ATOM 651 C C . LYS A 1 82 ? 10.818 10.636 -7.964 1.00 83.25 82 LYS A C 1
ATOM 653 O O . LYS A 1 82 ? 10.493 11.761 -8.338 1.00 83.25 82 LYS A O 1
ATOM 658 N N . ILE A 1 83 ? 9.957 9.730 -7.504 1.00 85.88 83 ILE A N 1
ATOM 659 C CA . ILE A 1 83 ? 8.517 9.973 -7.374 1.00 85.88 83 ILE A CA 1
ATOM 660 C C . ILE A 1 83 ? 8.271 11.058 -6.323 1.00 85.88 83 ILE A C 1
ATOM 662 O O . ILE A 1 83 ? 8.829 11.004 -5.225 1.00 85.88 83 ILE A O 1
ATOM 666 N N . ASP A 1 84 ? 7.380 11.996 -6.637 1.00 82.00 84 ASP A N 1
ATOM 667 C CA . ASP A 1 84 ? 6.819 12.920 -5.655 1.00 82.00 84 ASP A CA 1
ATOM 668 C C . ASP A 1 84 ? 5.463 12.410 -5.145 1.00 82.00 84 ASP A C 1
ATOM 670 O O . ASP A 1 84 ? 4.431 12.521 -5.811 1.00 82.00 84 ASP A O 1
ATOM 674 N N . CYS A 1 85 ? 5.456 11.866 -3.927 1.00 81.56 85 CYS A N 1
ATOM 675 C CA . CYS A 1 85 ? 4.247 11.355 -3.279 1.00 81.56 85 CYS A CA 1
ATOM 676 C C . CYS A 1 85 ? 3.190 12.451 -3.055 1.00 81.56 85 CYS A C 1
ATOM 678 O O . CYS A 1 85 ? 1.998 12.145 -2.967 1.00 81.56 85 CYS A O 1
ATOM 680 N N . LYS A 1 86 ? 3.600 13.728 -2.991 1.00 80.50 86 LYS A N 1
ATOM 681 C CA . LYS A 1 86 ? 2.701 14.864 -2.733 1.00 80.50 86 LYS A CA 1
ATOM 682 C C . LYS A 1 86 ? 1.749 15.152 -3.886 1.00 80.50 86 LYS A C 1
ATOM 684 O O . LYS A 1 86 ? 0.740 15.817 -3.672 1.00 80.50 86 LYS A O 1
ATOM 689 N N . ILE A 1 87 ? 2.015 14.600 -5.074 1.00 80.19 87 ILE A N 1
ATOM 690 C CA . ILE A 1 87 ? 1.105 14.672 -6.226 1.00 80.19 87 ILE A CA 1
ATOM 691 C C . ILE A 1 87 ? -0.290 14.139 -5.854 1.00 80.19 87 ILE A C 1
ATOM 693 O O . ILE A 1 87 ? -1.295 14.646 -6.350 1.00 80.19 87 ILE A O 1
ATOM 697 N N . CYS A 1 88 ? -0.357 13.149 -4.955 1.00 81.06 88 CYS A N 1
ATOM 698 C CA . CYS A 1 88 ? -1.612 12.586 -4.455 1.00 81.06 88 CYS A CA 1
ATOM 699 C C . CYS A 1 88 ? -1.775 12.690 -2.930 1.00 81.06 88 CYS A C 1
ATOM 701 O O . CYS A 1 88 ? -2.909 12.662 -2.455 1.00 81.06 88 CYS A O 1
ATOM 703 N N . HIS A 1 89 ? -0.696 12.805 -2.155 1.00 76.69 89 HIS A N 1
ATOM 704 C CA . HIS A 1 89 ? -0.751 12.872 -0.695 1.00 76.69 89 HIS A CA 1
ATOM 705 C C . HIS A 1 89 ? -0.446 14.276 -0.158 1.00 76.69 89 HIS A C 1
ATOM 707 O O . HIS A 1 89 ? 0.704 14.638 0.097 1.00 76.69 89 HIS A O 1
ATOM 713 N N . ASP A 1 90 ? -1.504 15.062 0.024 1.00 73.56 90 ASP A N 1
ATOM 714 C CA . ASP A 1 90 ? -1.473 16.407 0.601 1.00 73.56 90 ASP A CA 1
ATOM 715 C C . ASP A 1 90 ? -1.762 16.396 2.121 1.00 73.56 90 ASP A C 1
ATOM 717 O O . ASP A 1 90 ? -1.920 15.351 2.751 1.00 73.56 90 ASP A O 1
ATOM 721 N N . SER A 1 91 ? -1.861 17.577 2.740 1.00 60.09 91 SER A N 1
ATOM 722 C CA . SER A 1 91 ? -2.182 17.717 4.169 1.00 60.09 91 SER A CA 1
ATOM 723 C C . SER A 1 91 ? -3.544 17.130 4.569 1.00 60.09 91 SER A C 1
ATOM 725 O O . SER A 1 91 ? -3.748 16.809 5.741 1.00 60.09 91 SER A O 1
ATOM 727 N N . LYS A 1 92 ? -4.471 16.952 3.618 1.00 58.09 92 LYS A N 1
ATOM 728 C CA . LYS A 1 92 ? -5.783 16.324 3.841 1.00 58.09 92 LYS A CA 1
ATOM 729 C C . LYS A 1 92 ? -5.701 14.800 3.715 1.00 58.09 92 LYS A C 1
ATOM 731 O O . LYS A 1 92 ? -6.449 14.089 4.382 1.00 58.09 92 LYS A O 1
ATOM 736 N N . ARG A 1 93 ? -4.760 14.289 2.918 1.00 57.88 93 ARG A N 1
ATOM 737 C CA . ARG A 1 93 ? -4.428 12.868 2.747 1.00 57.88 93 ARG A CA 1
ATOM 738 C C . ARG A 1 93 ? -3.111 12.554 3.458 1.00 57.88 93 ARG A C 1
ATOM 740 O O . ARG A 1 93 ? -2.098 12.333 2.802 1.00 57.88 93 ARG A O 1
ATOM 747 N N . ARG A 1 94 ? -3.155 12.563 4.803 1.00 54.47 94 ARG A N 1
ATOM 748 C CA . ARG A 1 94 ? -2.025 12.323 5.729 1.00 54.47 94 ARG A CA 1
ATOM 749 C C . ARG A 1 94 ? -0.923 11.453 5.103 1.00 54.47 94 ARG A C 1
ATOM 751 O O . ARG A 1 94 ? -1.110 10.256 4.912 1.00 54.47 94 ARG A O 1
ATOM 758 N N . TYR A 1 95 ? 0.229 12.064 4.843 1.00 55.22 95 TYR A N 1
ATOM 759 C CA . TYR A 1 95 ? 1.476 11.394 4.486 1.00 55.22 95 TYR A CA 1
ATOM 760 C C . TYR A 1 95 ? 2.574 11.948 5.378 1.00 55.22 95 TYR A C 1
ATOM 762 O O . TYR A 1 95 ? 2.930 13.119 5.274 1.00 55.22 95 TYR A O 1
ATOM 770 N N . ASP A 1 96 ? 3.080 11.123 6.291 1.00 55.47 96 ASP A N 1
ATOM 771 C CA . ASP A 1 96 ? 4.137 11.522 7.224 1.00 55.47 96 ASP A CA 1
ATOM 772 C C . ASP A 1 96 ? 5.527 11.015 6.800 1.00 55.47 96 ASP A C 1
ATOM 774 O O . ASP A 1 96 ? 6.492 11.143 7.549 1.00 55.47 96 ASP A O 1
ATOM 778 N N . GLY A 1 97 ? 5.635 10.451 5.588 1.00 52.19 97 GLY A N 1
ATOM 779 C CA . GLY A 1 97 ? 6.887 10.012 4.965 1.00 52.19 97 GLY A CA 1
ATOM 780 C C . GLY A 1 97 ? 7.579 8.823 5.639 1.00 52.19 97 GLY A C 1
ATOM 781 O O . GLY A 1 97 ? 8.538 8.293 5.082 1.00 52.19 97 GLY A O 1
ATOM 782 N N . ARG A 1 98 ? 7.102 8.361 6.800 1.00 50.50 98 ARG A N 1
ATOM 783 C CA . ARG A 1 98 ? 7.781 7.328 7.596 1.00 50.50 98 ARG A CA 1
ATOM 784 C C . ARG A 1 98 ? 7.575 5.912 7.062 1.00 50.50 98 ARG A C 1
ATOM 786 O O . ARG A 1 98 ? 8.411 5.044 7.292 1.00 50.50 98 ARG A O 1
ATOM 793 N N . PHE A 1 99 ? 6.511 5.689 6.297 1.00 50.38 99 PHE A N 1
ATOM 794 C CA . PHE A 1 99 ? 6.061 4.340 5.944 1.00 50.38 99 PHE A CA 1
ATOM 795 C C . PHE A 1 99 ? 6.645 3.758 4.646 1.00 50.38 99 PHE A C 1
ATOM 797 O O . PHE A 1 99 ? 6.653 2.543 4.481 1.00 50.38 99 PHE A O 1
ATOM 804 N N . HIS A 1 100 ? 7.210 4.585 3.758 1.00 51.75 100 HIS A N 1
ATOM 805 C CA . HIS A 1 100 ? 7.986 4.088 2.606 1.00 51.75 100 HIS A CA 1
ATOM 806 C C . HIS A 1 100 ? 9.475 3.895 2.946 1.00 51.75 100 HIS A C 1
ATOM 808 O O . HIS A 1 100 ? 10.168 3.114 2.301 1.00 51.75 100 HIS A O 1
ATOM 814 N N . ALA A 1 101 ? 9.972 4.564 3.994 1.00 38.38 101 ALA A N 1
ATOM 815 C CA . ALA A 1 101 ? 11.331 4.363 4.496 1.00 38.38 101 ALA A CA 1
ATOM 816 C C . ALA A 1 101 ? 11.479 3.020 5.239 1.00 38.38 101 ALA A C 1
ATOM 818 O O . ALA A 1 101 ? 12.534 2.392 5.180 1.00 38.38 101 ALA A O 1
ATOM 819 N N . SER A 1 102 ? 10.415 2.540 5.897 1.00 42.66 102 SER A N 1
ATOM 820 C CA . SER A 1 102 ? 10.400 1.245 6.593 1.00 42.66 102 SER A CA 1
ATOM 821 C C . SER A 1 102 ? 10.216 0.042 5.661 1.00 42.66 102 SER A C 1
ATOM 823 O O . SER A 1 102 ? 10.524 -1.083 6.056 1.00 42.66 102 SER A O 1
ATOM 825 N N . SER A 1 103 ? 9.792 0.251 4.408 1.00 42.41 103 SER A N 1
ATOM 826 C CA . SER A 1 103 ? 9.738 -0.804 3.383 1.00 42.41 103 SER A CA 1
ATOM 827 C C . SER A 1 103 ? 11.127 -1.375 3.085 1.00 42.41 103 SER A C 1
ATOM 829 O O . SER A 1 103 ? 11.240 -2.559 2.788 1.00 42.41 103 SER A O 1
ATOM 831 N N . PHE A 1 104 ? 12.178 -0.562 3.257 1.00 40.16 104 PHE A N 1
ATOM 832 C CA . PHE A 1 104 ? 13.575 -0.998 3.192 1.00 40.16 104 PHE A CA 1
ATOM 833 C C . PHE A 1 104 ? 13.955 -1.938 4.350 1.00 40.16 104 PHE A C 1
ATOM 835 O O . PHE A 1 104 ? 14.802 -2.811 4.203 1.00 40.16 104 PHE A O 1
ATOM 842 N N . VAL A 1 105 ? 13.302 -1.797 5.507 1.00 38.47 105 VAL A N 1
ATOM 843 C CA . VAL A 1 105 ? 13.521 -2.666 6.674 1.00 38.47 105 VAL A CA 1
ATOM 844 C C . VAL A 1 105 ? 12.717 -3.965 6.534 1.00 38.47 105 VAL A C 1
ATOM 846 O O . VAL A 1 105 ? 13.205 -5.031 6.892 1.00 38.47 105 VAL A O 1
ATOM 849 N N . ASN A 1 106 ? 11.516 -3.916 5.944 1.00 40.56 106 ASN A N 1
ATOM 850 C CA . ASN A 1 106 ? 10.702 -5.113 5.693 1.00 40.56 106 ASN A CA 1
ATOM 851 C C . ASN A 1 106 ? 11.204 -5.970 4.516 1.00 40.56 106 ASN A C 1
ATOM 853 O O . ASN A 1 106 ? 11.049 -7.189 4.569 1.00 40.56 106 ASN A O 1
ATOM 857 N N . SER A 1 107 ? 11.842 -5.387 3.494 1.00 41.03 107 SER A N 1
ATOM 858 C CA . SER A 1 107 ? 12.501 -6.161 2.427 1.00 41.03 107 SER A CA 1
ATOM 859 C C . SER A 1 107 ? 13.720 -6.942 2.934 1.00 41.03 107 SER A C 1
ATOM 861 O O . SER A 1 107 ? 14.030 -8.006 2.404 1.00 41.03 107 SER A O 1
ATOM 863 N N . ILE A 1 108 ? 14.357 -6.472 4.012 1.00 41.78 108 ILE A N 1
ATOM 864 C CA . ILE A 1 108 ? 15.411 -7.202 4.731 1.00 41.78 108 ILE A CA 1
ATOM 865 C C . ILE A 1 108 ? 14.821 -8.335 5.600 1.00 41.78 108 ILE A C 1
ATOM 867 O O . ILE A 1 108 ? 15.456 -9.374 5.767 1.00 41.78 108 ILE A O 1
ATOM 871 N N . LEU A 1 109 ? 13.601 -8.177 6.132 1.00 41.66 109 LEU A N 1
ATOM 872 C CA . LEU A 1 109 ? 12.998 -9.123 7.085 1.00 41.66 109 LEU A CA 1
ATOM 873 C C . LEU A 1 109 ? 12.135 -10.232 6.458 1.00 41.66 109 LEU A C 1
ATOM 875 O O . LEU A 1 109 ? 11.925 -11.252 7.107 1.00 41.66 109 LEU A O 1
ATOM 879 N N . LEU A 1 110 ? 11.663 -10.089 5.214 1.00 40.84 110 LEU A N 1
ATOM 880 C CA . LEU A 1 110 ? 10.909 -11.145 4.509 1.00 40.84 110 LEU A CA 1
ATOM 881 C C . LEU A 1 110 ? 11.802 -12.232 3.880 1.00 40.84 110 LEU A C 1
ATOM 883 O O . LEU A 1 110 ? 11.314 -13.113 3.173 1.00 40.84 110 LEU A O 1
ATOM 887 N N . ARG A 1 111 ? 13.112 -12.212 4.149 1.00 41.00 111 ARG A N 1
ATOM 888 C CA . ARG A 1 111 ? 14.059 -13.195 3.623 1.00 41.00 111 ARG A CA 1
ATOM 889 C C . ARG A 1 111 ? 14.154 -14.430 4.523 1.00 41.00 111 ARG A C 1
ATOM 891 O O . ARG A 1 111 ? 15.145 -14.629 5.215 1.00 41.00 111 ARG A O 1
ATOM 898 N N . THR A 1 112 ? 13.139 -15.287 4.466 1.00 37.03 112 THR A N 1
ATOM 899 C CA . THR A 1 112 ? 13.239 -16.712 4.841 1.00 37.03 112 THR A CA 1
ATOM 900 C C . THR A 1 112 ? 12.348 -17.496 3.870 1.00 37.03 112 THR A C 1
ATOM 902 O O . THR A 1 112 ? 11.134 -17.324 3.896 1.00 37.03 112 THR A O 1
ATOM 905 N N . ASN A 1 113 ? 12.900 -18.254 2.915 1.00 35.06 113 ASN A N 1
ATOM 906 C CA . ASN A 1 113 ? 13.567 -19.531 3.201 1.00 35.06 113 ASN A CA 1
ATOM 907 C C . ASN A 1 113 ? 14.772 -19.889 2.305 1.00 35.06 113 ASN A C 1
ATOM 909 O O . ASN A 1 113 ? 15.155 -21.052 2.261 1.00 35.06 113 ASN A O 1
ATOM 913 N N . ASP A 1 114 ? 15.426 -18.923 1.650 1.00 33.09 114 ASP A N 1
ATOM 914 C CA . ASP A 1 114 ? 16.487 -19.255 0.676 1.00 33.09 114 ASP A CA 1
ATOM 915 C C . ASP A 1 114 ? 17.740 -18.355 0.804 1.00 33.09 114 ASP A C 1
ATOM 917 O O . ASP A 1 114 ? 18.461 -18.095 -0.156 1.00 33.09 114 ASP A O 1
ATOM 921 N N . GLY A 1 115 ? 18.043 -17.912 2.033 1.00 29.45 115 GLY A N 1
ATOM 922 C CA . GLY A 1 115 ? 19.441 -17.797 2.476 1.00 29.45 115 GLY A CA 1
ATOM 923 C C . GLY A 1 115 ? 20.007 -16.412 2.809 1.00 29.45 115 GLY A C 1
ATOM 924 O O . GLY A 1 115 ? 20.728 -15.862 1.988 1.00 29.45 115 GLY A O 1
ATOM 925 N N . PHE A 1 116 ? 19.877 -15.983 4.081 1.00 31.72 116 PHE A N 1
ATOM 926 C CA . PHE A 1 116 ? 20.801 -15.078 4.829 1.00 31.72 116 PHE A CA 1
ATOM 927 C C . PHE A 1 116 ? 20.665 -13.548 4.594 1.00 31.72 116 PHE A C 1
ATOM 929 O O . PHE A 1 116 ? 20.341 -13.145 3.482 1.00 31.72 116 PHE A O 1
ATOM 936 N N . PHE A 1 117 ? 20.854 -12.596 5.535 1.00 32.31 117 PHE A N 1
ATOM 937 C CA . PHE A 1 117 ? 21.295 -12.506 6.950 1.00 32.31 117 PHE A CA 1
ATOM 938 C C . PHE A 1 117 ? 20.486 -11.396 7.678 1.00 32.31 117 PHE A C 1
ATOM 940 O O . PHE A 1 117 ? 20.364 -10.309 7.121 1.00 32.31 117 PHE A O 1
ATOM 947 N N . VAL A 1 118 ? 20.099 -11.572 8.955 1.00 33.09 118 VAL A N 1
ATOM 948 C CA . VAL A 1 118 ? 20.033 -10.459 9.938 1.00 33.09 118 VAL A CA 1
ATOM 949 C C . VAL A 1 118 ? 20.483 -10.947 11.315 1.00 33.09 118 VAL A C 1
ATOM 951 O O . VAL A 1 118 ? 19.975 -11.927 11.855 1.00 33.09 118 VAL A O 1
ATOM 954 N N . THR A 1 119 ? 21.431 -10.222 11.902 1.00 34.50 119 THR A N 1
ATOM 955 C CA . THR A 1 119 ? 22.058 -10.434 13.213 1.00 34.50 119 THR A CA 1
ATOM 956 C C . THR A 1 119 ? 21.159 -10.006 14.386 1.00 34.50 119 THR A C 1
ATOM 958 O O . THR A 1 119 ? 21.564 -9.198 15.223 1.00 34.50 119 THR A O 1
ATOM 961 N N . ALA A 1 120 ? 19.924 -10.502 14.471 1.00 36.44 120 ALA A N 1
ATOM 962 C CA . ALA A 1 120 ? 19.055 -10.234 15.618 1.00 36.44 120 ALA A CA 1
ATOM 963 C C . ALA A 1 120 ? 18.486 -11.530 16.208 1.00 36.44 120 ALA A C 1
ATOM 965 O O . ALA A 1 120 ? 18.088 -12.445 15.494 1.00 36.44 120 ALA A O 1
ATOM 966 N N . ARG A 1 121 ? 18.470 -11.611 17.547 1.00 29.86 121 ARG A N 1
ATOM 967 C CA . ARG A 1 121 ? 17.982 -12.777 18.297 1.00 29.86 121 ARG A CA 1
ATOM 968 C C . ARG A 1 121 ? 16.524 -13.111 17.897 1.00 29.86 121 ARG A C 1
ATOM 970 O O . ARG A 1 121 ? 15.689 -12.203 17.942 1.00 29.86 121 ARG A O 1
ATOM 977 N N . PRO A 1 122 ? 16.186 -14.383 17.593 1.00 40.25 122 PRO A N 1
ATOM 978 C CA . PRO A 1 122 ? 14.870 -14.805 17.075 1.00 40.25 122 PRO A CA 1
ATOM 979 C C . PRO A 1 122 ? 13.655 -14.363 17.912 1.00 40.25 122 PRO A C 1
ATOM 981 O O . PRO A 1 122 ? 12.571 -14.109 17.385 1.00 40.25 122 PRO A O 1
ATOM 984 N N . SER A 1 123 ? 13.839 -14.213 19.224 1.00 39.75 123 SER A N 1
ATOM 985 C CA . SER A 1 123 ? 12.805 -13.795 20.175 1.00 39.75 123 SER A CA 1
ATOM 986 C C . SER A 1 123 ? 12.386 -12.324 20.046 1.00 39.75 123 SER A C 1
ATOM 988 O O . SER A 1 123 ? 11.240 -11.997 20.336 1.00 39.75 123 SER A O 1
ATOM 990 N N . ARG A 1 124 ? 13.255 -11.426 19.555 1.00 40.25 124 ARG A N 1
ATOM 991 C CA . ARG A 1 124 ? 12.854 -10.039 19.225 1.00 40.25 124 ARG A CA 1
ATOM 992 C C . ARG A 1 124 ? 12.159 -9.943 17.868 1.00 40.25 124 ARG A C 1
ATOM 994 O O . ARG A 1 124 ? 11.300 -9.089 17.682 1.00 40.25 124 ARG A O 1
ATOM 1001 N N . ILE A 1 125 ? 12.512 -10.824 16.935 1.00 42.41 125 ILE A N 1
ATOM 1002 C CA . ILE A 1 125 ? 11.994 -10.813 15.561 1.00 42.41 125 ILE A CA 1
ATOM 1003 C C . ILE A 1 125 ? 10.523 -11.254 15.526 1.00 42.41 125 ILE A C 1
ATOM 1005 O O . ILE A 1 125 ? 9.695 -10.604 14.894 1.00 42.41 125 ILE A O 1
ATOM 1009 N N . THR A 1 126 ? 10.169 -12.303 16.270 1.00 45.81 126 THR A N 1
ATOM 1010 C CA . THR A 1 126 ? 8.783 -12.799 16.362 1.00 45.81 126 THR A CA 1
ATOM 1011 C C . THR A 1 126 ? 7.820 -11.801 17.014 1.00 45.81 126 THR A C 1
ATOM 1013 O O . THR A 1 126 ? 6.647 -11.771 16.654 1.00 45.81 126 THR A O 1
ATOM 1016 N N . SER A 1 127 ? 8.302 -10.950 17.926 1.00 43.62 127 SER A N 1
ATOM 1017 C CA . SER A 1 127 ? 7.505 -9.866 18.521 1.00 43.62 127 SER A CA 1
ATOM 1018 C C . SER A 1 127 ? 7.295 -8.697 17.548 1.00 43.62 127 SER A C 1
ATOM 1020 O O . SER A 1 127 ? 6.191 -8.170 17.459 1.00 43.62 127 SER A O 1
ATOM 1022 N N . LEU A 1 128 ? 8.308 -8.344 16.748 1.00 44.19 128 LEU A N 1
ATOM 1023 C CA . LEU A 1 128 ? 8.229 -7.250 15.770 1.00 44.19 128 LEU A CA 1
ATOM 1024 C C . LEU A 1 128 ? 7.393 -7.597 14.526 1.00 44.19 128 LEU A C 1
ATOM 1026 O O . LEU A 1 128 ? 6.778 -6.712 13.940 1.00 44.19 128 LEU A O 1
ATOM 1030 N N . LEU A 1 129 ? 7.338 -8.871 14.127 1.00 50.25 129 LEU A N 1
ATOM 1031 C CA . LEU A 1 129 ? 6.571 -9.331 12.959 1.00 50.25 129 LEU A CA 1
ATOM 1032 C C . LEU A 1 129 ? 5.055 -9.435 13.204 1.00 50.25 129 LEU A C 1
ATOM 1034 O O . LEU A 1 129 ? 4.295 -9.481 12.241 1.00 50.25 129 LEU A O 1
ATOM 1038 N N . LYS A 1 130 ? 4.595 -9.475 14.463 1.00 55.22 130 LYS A N 1
ATOM 1039 C CA . LYS A 1 130 ? 3.185 -9.749 14.803 1.00 55.22 130 LYS A CA 1
ATOM 1040 C C . LYS A 1 130 ? 2.203 -8.667 14.335 1.00 55.22 130 LYS A C 1
ATOM 1042 O O . LYS A 1 130 ? 1.075 -9.020 13.985 1.00 55.22 130 LYS A O 1
ATOM 1047 N N . ASP A 1 131 ? 2.657 -7.411 14.257 1.00 57.12 131 ASP A N 1
ATOM 1048 C CA . ASP A 1 131 ? 1.834 -6.232 13.935 1.00 57.12 131 ASP A CA 1
ATOM 1049 C C . ASP A 1 131 ? 2.513 -5.235 12.976 1.00 57.12 131 ASP A C 1
ATOM 1051 O O . ASP A 1 131 ? 2.024 -4.115 12.793 1.00 57.12 131 ASP A O 1
ATOM 1055 N N . ASN A 1 132 ? 3.625 -5.620 12.330 1.00 62.00 132 ASN A N 1
ATOM 1056 C CA . ASN A 1 132 ? 4.391 -4.712 11.463 1.00 62.00 132 ASN A CA 1
ATOM 1057 C C . ASN A 1 132 ? 3.548 -4.118 10.323 1.00 62.00 132 ASN A C 1
ATOM 1059 O O . ASN A 1 132 ? 3.799 -2.989 9.921 1.00 62.00 132 ASN A O 1
ATOM 1063 N N . VAL A 1 133 ? 2.529 -4.832 9.836 1.00 68.81 133 VAL A N 1
ATOM 1064 C CA . VAL A 1 133 ? 1.623 -4.344 8.790 1.00 68.81 133 VAL A CA 1
ATOM 1065 C C . VAL A 1 133 ? 0.707 -3.243 9.327 1.00 68.81 133 VAL A C 1
ATOM 1067 O O . VAL A 1 133 ? 0.588 -2.200 8.692 1.00 68.81 133 VAL A O 1
ATOM 1070 N N . CYS A 1 134 ? 0.105 -3.409 10.508 1.00 72.06 134 CYS A N 1
ATOM 1071 C CA . CYS A 1 134 ? -0.783 -2.385 11.077 1.00 72.06 134 CYS A CA 1
ATOM 1072 C C . CYS A 1 134 ? 0.020 -1.145 11.495 1.00 72.06 134 CYS A C 1
ATOM 1074 O O . CYS A 1 134 ? -0.339 -0.016 11.158 1.00 72.06 134 CYS A O 1
ATOM 1076 N N . LEU A 1 135 ? 1.165 -1.360 12.148 1.00 71.69 135 LEU A N 1
ATOM 1077 C CA . LEU A 1 135 ? 2.074 -0.297 12.582 1.00 71.69 135 LEU A CA 1
ATOM 1078 C C . LEU A 1 135 ? 2.836 0.359 11.419 1.00 71.69 135 LEU A C 1
ATOM 1080 O O . LEU A 1 135 ? 3.405 1.433 11.594 1.00 71.69 135 LEU A O 1
ATOM 1084 N N . SER A 1 136 ? 2.800 -0.229 10.215 1.00 65.56 136 SER A N 1
ATOM 1085 C CA . SER A 1 136 ? 3.269 0.423 8.983 1.00 65.56 136 SER A CA 1
ATOM 1086 C C . SER A 1 136 ? 2.328 1.512 8.466 1.00 65.56 136 SER A C 1
ATOM 1088 O O . SER A 1 136 ? 2.616 2.106 7.436 1.00 65.56 136 SER A O 1
ATOM 1090 N N . CYS A 1 137 ? 1.202 1.765 9.132 1.00 64.88 137 CYS A N 1
ATOM 1091 C CA . CYS A 1 137 ? 0.311 2.892 8.840 1.00 64.88 137 CYS A CA 1
ATOM 1092 C C . CYS A 1 137 ? -0.176 3.584 10.127 1.00 64.88 137 CYS A C 1
ATOM 1094 O O . CYS A 1 137 ? -0.389 4.796 10.138 1.00 64.88 137 CYS A O 1
ATOM 1096 N N . HIS A 1 138 ? -0.326 2.842 11.228 1.00 73.00 138 HIS A N 1
ATOM 1097 C CA . HIS A 1 138 ? -0.743 3.360 12.530 1.00 73.00 138 HIS A CA 1
ATOM 1098 C C . HIS A 1 138 ? 0.465 3.585 13.447 1.00 73.00 138 HIS A C 1
ATOM 1100 O O . HIS A 1 138 ? 1.022 2.647 14.003 1.00 73.00 138 HIS A O 1
ATOM 1106 N N . SER A 1 139 ? 0.862 4.844 13.639 1.00 62.94 139 SER A N 1
ATOM 1107 C CA . SER A 1 139 ? 2.022 5.211 14.470 1.00 62.94 139 SER A CA 1
ATOM 1108 C C . SER A 1 139 ? 1.738 5.262 15.978 1.00 62.94 139 SER A C 1
ATOM 1110 O O . SER A 1 139 ? 2.649 5.525 16.764 1.00 62.94 139 SER A O 1
ATOM 1112 N N . ASP A 1 140 ? 0.481 5.086 16.393 1.00 63.66 140 ASP A N 1
ATOM 1113 C CA . ASP A 1 140 ? 0.094 5.143 17.802 1.00 63.66 140 ASP A CA 1
ATOM 1114 C C . ASP A 1 140 ? 0.366 3.793 18.476 1.00 63.66 140 ASP A C 1
ATOM 1116 O O . ASP A 1 140 ? -0.340 2.810 18.268 1.00 63.66 140 ASP A O 1
ATOM 1120 N N . SER A 1 141 ? 1.433 3.759 19.271 1.00 63.66 141 SER A N 1
ATOM 1121 C CA . SER A 1 141 ? 1.886 2.584 20.022 1.00 63.66 141 SER A CA 1
ATOM 1122 C C . SER A 1 141 ? 1.409 2.587 21.476 1.00 63.66 141 SER A C 1
ATOM 1124 O O . SER A 1 141 ? 1.943 1.841 22.296 1.00 63.66 141 SER A O 1
ATOM 1126 N N . SER A 1 142 ? 0.428 3.422 21.838 1.00 70.31 142 SER A N 1
ATOM 1127 C CA . SER A 1 142 ? -0.101 3.474 23.2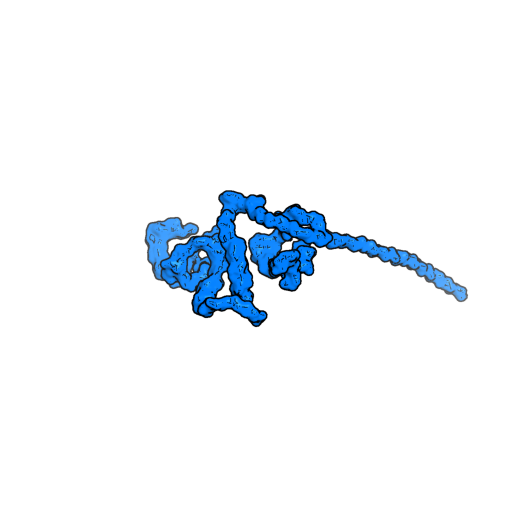10 1.00 70.31 142 SER A CA 1
ATOM 1128 C C . SER A 1 142 ? -0.563 2.101 23.715 1.00 70.31 142 SER A C 1
ATOM 1130 O O . SER A 1 142 ? -0.321 1.764 24.873 1.00 70.31 142 SER A O 1
ATOM 1132 N N . VAL A 1 143 ? -1.111 1.262 22.831 1.00 71.56 143 VAL A N 1
ATOM 1133 C CA . VAL A 1 143 ? -1.507 -0.122 23.144 1.00 71.56 143 VAL A CA 1
ATOM 1134 C C . VAL A 1 143 ? -0.308 -1.001 23.515 1.00 71.56 143 VAL A C 1
ATOM 1136 O O . VAL A 1 143 ? -0.426 -1.805 24.439 1.00 71.56 143 VAL A O 1
ATOM 1139 N N . ASN A 1 144 ? 0.867 -0.791 22.911 1.00 72.94 144 ASN A N 1
ATOM 1140 C CA . ASN A 1 144 ? 2.085 -1.559 23.213 1.00 72.94 144 ASN A CA 1
ATOM 1141 C C . ASN A 1 144 ? 2.591 -1.324 24.644 1.00 72.94 144 ASN A C 1
ATOM 1143 O O . ASN A 1 144 ? 3.374 -2.114 25.158 1.00 72.94 144 ASN A O 1
ATOM 1147 N N . LYS A 1 145 ? 2.160 -0.232 25.287 1.00 78.62 145 LYS A N 1
ATOM 1148 C CA . LYS A 1 145 ? 2.470 0.078 26.691 1.00 78.62 145 LYS A CA 1
ATOM 1149 C C . LYS A 1 145 ? 1.402 -0.426 27.664 1.00 78.62 145 LYS A C 1
ATOM 1151 O O . LYS A 1 145 ? 1.552 -0.251 28.869 1.00 78.62 145 LYS A O 1
ATOM 1156 N N . SER A 1 146 ? 0.309 -0.992 27.158 1.00 83.81 146 SER A N 1
ATOM 1157 C CA . SER A 1 146 ? -0.770 -1.538 27.977 1.00 83.81 146 SER A CA 1
ATOM 1158 C C . SER A 1 146 ? -0.496 -2.991 28.368 1.00 83.81 146 SER A C 1
ATOM 1160 O O . SER A 1 146 ? 0.384 -3.646 27.813 1.00 83.81 146 SER A O 1
ATOM 1162 N N . ILE A 1 147 ? -1.328 -3.531 29.260 1.00 85.62 147 ILE A N 1
ATOM 1163 C CA . ILE A 1 147 ? -1.332 -4.965 29.592 1.00 85.62 147 ILE A CA 1
ATOM 1164 C C . ILE A 1 147 ? -1.636 -5.870 28.382 1.00 85.62 147 ILE A C 1
ATOM 1166 O O . ILE A 1 147 ? -1.356 -7.061 28.420 1.00 85.62 147 ILE A O 1
ATOM 1170 N N . HIS A 1 148 ? -2.187 -5.309 27.300 1.00 85.38 148 HIS A N 1
ATOM 1171 C CA . HIS A 1 148 ? -2.463 -6.008 26.045 1.00 85.38 148 HIS A CA 1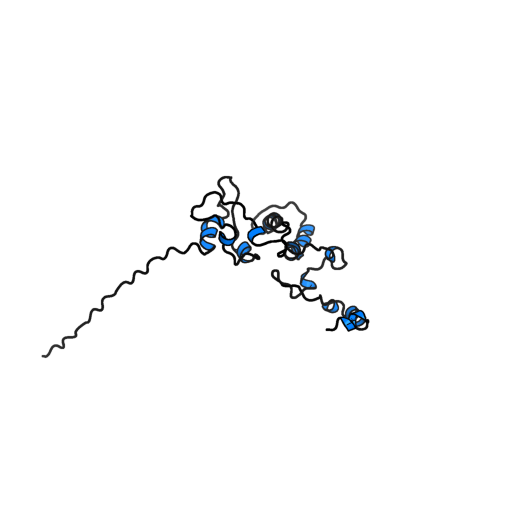
ATOM 1172 C C . HIS A 1 148 ? -1.370 -5.783 24.996 1.00 85.38 148 HIS A C 1
ATOM 1174 O O . HIS A 1 148 ? -1.557 -6.157 23.845 1.00 85.38 148 HIS A O 1
ATOM 1180 N N . GLY A 1 149 ? -0.232 -5.182 25.358 1.00 80.44 149 GLY A N 1
ATOM 1181 C CA . GLY A 1 149 ? 0.825 -4.837 24.404 1.00 80.44 149 GLY A CA 1
ATOM 1182 C C . GLY A 1 149 ? 1.463 -6.031 23.689 1.00 80.44 149 GLY A C 1
ATOM 1183 O O . GLY A 1 149 ? 2.108 -5.849 22.662 1.00 80.44 149 GLY A O 1
ATOM 1184 N N . GLU A 1 150 ? 1.270 -7.249 24.199 1.00 78.25 150 GLU A N 1
ATOM 1185 C CA . GLU A 1 150 ? 1.730 -8.488 23.556 1.00 78.25 150 GLU A CA 1
ATOM 1186 C C . GLU A 1 150 ? 0.687 -9.135 22.625 1.00 78.25 150 GLU A C 1
ATOM 1188 O O . GLU A 1 150 ? 0.986 -10.128 21.951 1.00 78.25 150 GLU A O 1
ATOM 1193 N N . LYS A 1 151 ? -0.539 -8.601 22.599 1.00 80.69 151 LYS A N 1
ATOM 1194 C CA . LYS A 1 151 ? -1.643 -9.080 21.762 1.00 80.69 151 LYS A CA 1
ATOM 1195 C C . LYS A 1 151 ? -1.532 -8.501 20.360 1.00 80.69 151 LYS A C 1
ATOM 1197 O O . LYS A 1 151 ? -1.205 -7.330 20.196 1.00 80.69 151 LYS A O 1
ATOM 1202 N N . ARG A 1 152 ? -1.866 -9.306 19.348 1.00 78.56 152 ARG A N 1
ATOM 1203 C CA . ARG A 1 152 ? -1.941 -8.825 17.963 1.00 78.56 152 ARG A CA 1
ATOM 1204 C C . ARG A 1 152 ? -3.111 -7.858 17.818 1.00 78.56 152 ARG A C 1
ATOM 1206 O O . ARG A 1 152 ? -4.175 -8.086 18.391 1.00 78.56 152 ARG A O 1
ATOM 1213 N N . CYS A 1 153 ? -2.976 -6.844 16.967 1.00 80.62 153 CYS A N 1
ATOM 1214 C CA . CYS A 1 153 ? -4.016 -5.831 16.742 1.00 80.62 153 CYS A CA 1
ATOM 1215 C C . CYS A 1 153 ? -5.370 -6.464 16.371 1.00 80.62 153 CYS A C 1
ATOM 1217 O O . CYS A 1 153 ? -6.422 -6.033 16.843 1.00 80.62 153 CYS A O 1
ATOM 1219 N N . VAL A 1 154 ? -5.331 -7.524 15.556 1.00 84.12 154 VAL A N 1
ATOM 1220 C CA . VAL A 1 154 ? -6.517 -8.252 15.080 1.00 84.12 154 VAL A CA 1
ATOM 1221 C C . 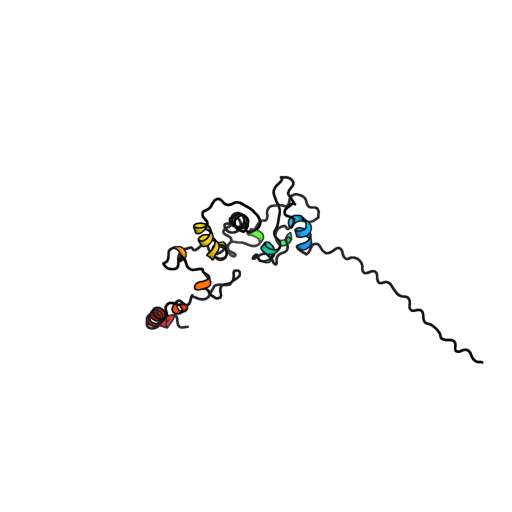VAL A 1 154 ? -7.154 -9.168 16.130 1.00 84.12 154 VAL A C 1
ATOM 1223 O O . VAL A 1 154 ? -8.263 -9.634 15.914 1.00 84.12 154 VAL A O 1
ATOM 1226 N N . GLU A 1 155 ? -6.505 -9.414 17.275 1.00 84.56 155 GLU A N 1
ATOM 1227 C CA . GLU A 1 155 ? -7.143 -10.151 18.381 1.00 84.56 155 GLU A CA 1
ATOM 1228 C C . GLU A 1 155 ? -8.282 -9.333 19.008 1.00 84.56 155 GLU A C 1
ATOM 1230 O O . GLU A 1 155 ? -9.273 -9.907 19.446 1.00 84.56 155 GLU A O 1
ATOM 1235 N N . CYS A 1 156 ? -8.175 -7.999 18.997 1.00 86.06 156 CYS A N 1
ATOM 1236 C CA . CYS A 1 156 ? -9.248 -7.099 19.433 1.00 86.06 156 CYS A CA 1
ATOM 1237 C C . CYS A 1 156 ? -10.027 -6.512 18.246 1.00 86.06 156 CYS A C 1
ATOM 1239 O O . CYS A 1 156 ? -11.234 -6.291 18.332 1.00 86.06 156 CYS A O 1
ATOM 1241 N N . HIS A 1 157 ? -9.344 -6.252 17.128 1.00 86.00 157 HIS A N 1
ATOM 1242 C CA . HIS A 1 157 ? -9.952 -5.796 15.881 1.00 86.00 157 HIS A CA 1
ATOM 1243 C C . HIS A 1 157 ? -10.126 -6.957 14.897 1.00 86.00 157 HIS A C 1
ATOM 1245 O O . HIS A 1 157 ? -9.487 -6.980 13.847 1.00 86.00 157 HIS A O 1
ATOM 1251 N N . ALA A 1 158 ? -10.993 -7.912 15.233 1.00 83.00 158 ALA A N 1
ATOM 1252 C CA . ALA A 1 158 ? -11.190 -9.128 14.439 1.00 83.00 158 ALA A CA 1
ATOM 1253 C C . ALA A 1 158 ? -11.526 -8.851 12.960 1.00 83.00 158 ALA A C 1
ATOM 1255 O O . ALA A 1 158 ? -11.068 -9.570 12.076 1.00 83.00 158 ALA A O 1
ATOM 1256 N N . ASP A 1 159 ? -12.251 -7.762 12.688 1.00 78.12 159 ASP A N 1
ATOM 1257 C CA . ASP A 1 159 ? -12.664 -7.374 11.333 1.00 78.12 159 ASP A CA 1
ATOM 1258 C C . ASP A 1 159 ? -11.640 -6.485 10.599 1.00 78.12 159 ASP A C 1
ATOM 1260 O O . ASP A 1 159 ? -11.904 -6.002 9.495 1.00 78.12 159 ASP A O 1
ATOM 1264 N N . ALA A 1 160 ? -10.485 -6.188 11.205 1.00 80.81 160 ALA A N 1
ATOM 1265 C CA . ALA A 1 160 ? -9.515 -5.289 10.594 1.00 80.81 160 ALA A CA 1
ATOM 1266 C C . ALA A 1 160 ? -8.760 -5.947 9.435 1.00 80.81 160 ALA A C 1
ATOM 1268 O O . ALA A 1 160 ? -8.110 -6.982 9.573 1.00 80.81 160 ALA A O 1
ATOM 1269 N N . THR A 1 161 ? -8.763 -5.259 8.295 1.00 76.50 161 THR A N 1
ATOM 1270 C CA . THR A 1 161 ? -7.977 -5.599 7.103 1.00 76.50 161 THR A CA 1
ATOM 1271 C C . THR A 1 161 ? -7.031 -4.459 6.748 1.00 76.50 161 THR A C 1
ATOM 1273 O O . THR A 1 161 ? -7.429 -3.311 6.863 1.00 76.50 161 THR A O 1
ATOM 1276 N N . ALA A 1 162 ? -5.836 -4.730 6.218 1.00 67.19 162 ALA A N 1
ATOM 1277 C CA . ALA A 1 162 ? -4.811 -3.703 5.954 1.00 67.19 162 ALA A CA 1
ATOM 1278 C C . ALA A 1 162 ? -5.282 -2.457 5.159 1.00 67.19 162 ALA A C 1
ATOM 1280 O O . ALA A 1 162 ? -4.695 -1.391 5.304 1.00 67.19 162 ALA A O 1
ATOM 1281 N N . ASN A 1 163 ? -6.335 -2.569 4.341 1.00 68.12 163 ASN A N 1
ATOM 1282 C CA . ASN A 1 163 ? -7.014 -1.436 3.708 1.00 68.12 163 ASN A CA 1
ATOM 1283 C C . ASN A 1 163 ? -8.416 -1.261 4.311 1.00 68.12 163 ASN A C 1
ATOM 1285 O O . ASN A 1 163 ? -9.392 -1.782 3.771 1.00 68.12 163 ASN A O 1
ATOM 1289 N N . HIS A 1 164 ? -8.513 -0.585 5.455 1.00 73.00 164 HIS A N 1
ATOM 1290 C CA . HIS A 1 164 ? -9.778 -0.386 6.163 1.00 73.00 164 HIS A CA 1
ATOM 1291 C C . HIS A 1 164 ? -10.109 1.099 6.354 1.00 73.00 164 HIS A C 1
ATOM 1293 O O . HIS A 1 164 ? -9.235 1.948 6.549 1.00 73.00 164 HIS A O 1
ATOM 1299 N N . SER A 1 165 ? -11.406 1.414 6.382 1.00 79.00 165 SER A N 1
ATOM 1300 C CA . SER A 1 165 ? -11.894 2.679 6.934 1.00 79.00 165 SER A CA 1
ATOM 1301 C C . SER A 1 165 ? -11.724 2.703 8.459 1.00 79.00 165 SER A C 1
ATOM 1303 O O . SER A 1 165 ? -11.186 1.773 9.058 1.00 79.00 165 SER A O 1
ATOM 1305 N N . LYS A 1 166 ? -12.189 3.767 9.124 1.00 80.88 166 LYS A N 1
ATOM 1306 C CA . LYS A 1 166 ? -12.179 3.830 10.591 1.00 80.88 166 LYS A CA 1
ATOM 1307 C C . LYS A 1 166 ? -12.865 2.587 11.176 1.00 80.88 166 LYS A C 1
ATOM 1309 O O . LYS A 1 166 ? -14.028 2.329 10.871 1.00 80.88 166 LYS A O 1
ATOM 1314 N N . LEU A 1 167 ? -12.128 1.838 11.994 1.00 81.88 167 LEU A N 1
ATOM 1315 C CA . LEU A 1 167 ? -12.622 0.620 12.627 1.00 81.88 167 LEU A CA 1
ATOM 1316 C C . LEU A 1 167 ? -13.692 0.944 13.673 1.00 81.88 167 LEU A C 1
ATOM 1318 O O . LEU A 1 167 ? -13.691 2.018 14.287 1.00 81.88 167 LEU A O 1
ATOM 1322 N N . LYS A 1 168 ? -14.596 -0.015 13.884 1.00 84.38 168 LYS A N 1
ATOM 1323 C CA . LYS A 1 168 ? -15.541 0.018 15.003 1.00 84.38 168 LYS A CA 1
ATOM 1324 C C . LYS A 1 168 ? -14.775 -0.049 16.329 1.00 84.38 168 LYS A C 1
ATOM 1326 O O . LYS A 1 168 ? -13.633 -0.513 16.380 1.00 84.38 168 LYS A O 1
ATOM 1331 N N . LYS A 1 169 ? -15.407 0.427 17.406 1.00 84.31 169 LYS A N 1
ATOM 1332 C CA . LYS A 1 169 ? -14.860 0.268 18.760 1.00 84.31 169 LYS A CA 1
ATOM 1333 C C . LYS A 1 169 ? -14.667 -1.226 19.052 1.00 84.31 169 LYS A C 1
ATOM 1335 O O . LYS A 1 169 ? -15.512 -2.031 18.672 1.00 84.31 169 LYS A O 1
ATOM 1340 N N . VAL A 1 170 ? -13.555 -1.564 19.704 1.00 86.38 170 VAL A N 1
ATOM 1341 C CA . VAL A 1 170 ? -13.251 -2.943 20.109 1.00 86.38 170 VAL A CA 1
ATOM 1342 C C . VAL A 1 170 ? -14.280 -3.445 21.116 1.00 86.38 170 VAL A C 1
ATOM 1344 O O . VAL A 1 170 ? -14.710 -2.693 21.993 1.00 86.38 170 VAL A O 1
ATOM 1347 N N . ASP A 1 171 ? -14.650 -4.718 21.003 1.00 85.88 171 ASP A N 1
ATOM 1348 C CA . ASP A 1 171 ? -15.492 -5.383 21.990 1.00 85.88 171 ASP A CA 1
ATOM 1349 C C . ASP A 1 171 ? -14.621 -6.133 23.001 1.00 85.88 171 ASP A C 1
ATOM 1351 O O . ASP A 1 171 ? -14.210 -7.271 22.779 1.00 85.88 171 ASP A O 1
ATOM 1355 N N . CYS A 1 172 ? -14.349 -5.496 24.141 1.00 88.50 172 CYS A N 1
ATOM 1356 C CA . CYS A 1 172 ? -13.556 -6.110 25.206 1.00 88.50 172 CYS A CA 1
ATOM 1357 C C . CYS A 1 172 ? -14.213 -7.383 25.764 1.00 88.50 172 CYS A C 1
ATOM 1359 O O . CYS A 1 172 ? -13.515 -8.243 26.296 1.00 88.50 172 CYS A O 1
ATOM 1361 N N . GLY A 1 173 ? -15.538 -7.528 25.631 1.00 89.00 173 GLY A N 1
ATOM 1362 C CA . GLY A 1 173 ? -16.281 -8.672 26.159 1.00 89.00 173 GLY A CA 1
ATOM 1363 C C . GLY A 1 173 ? -16.100 -9.968 25.391 1.00 89.00 173 GLY A C 1
ATOM 1364 O O . GLY A 1 173 ? -16.618 -10.982 25.841 1.00 89.00 173 GLY A O 1
ATOM 1365 N N . ILE A 1 174 ? -15.351 -9.962 24.283 1.00 86.19 174 ILE A N 1
ATOM 1366 C CA . ILE A 1 174 ? -14.884 -11.203 23.651 1.00 86.19 174 ILE A CA 1
ATOM 1367 C C . ILE A 1 174 ? -14.060 -12.031 24.655 1.00 86.19 174 ILE A C 1
ATOM 1369 O O . ILE A 1 174 ? -14.144 -13.255 24.649 1.00 86.19 174 ILE A O 1
ATOM 1373 N N . CYS A 1 175 ? -13.325 -11.364 25.555 1.00 90.00 175 CYS A N 1
ATOM 1374 C CA . CYS A 1 175 ? -12.542 -12.010 26.614 1.00 90.00 175 CYS A CA 1
ATOM 1375 C C . CYS A 1 175 ? -12.962 -11.578 28.032 1.00 90.00 175 CYS A C 1
ATOM 1377 O O . CYS A 1 175 ? -12.899 -12.378 28.959 1.00 90.00 175 CYS A O 1
ATOM 1379 N N . HIS A 1 176 ? -13.402 -10.330 28.211 1.00 92.12 176 HIS A N 1
ATOM 1380 C CA . HIS A 1 176 ? -13.740 -9.721 29.504 1.00 92.12 176 HIS A CA 1
ATOM 1381 C C . HIS A 1 176 ? -15.258 -9.600 29.695 1.00 92.12 176 HIS A C 1
ATOM 1383 O O . HIS A 1 176 ? -15.820 -8.499 29.703 1.00 92.12 176 HIS A O 1
ATOM 1389 N N . ILE A 1 177 ? -15.947 -10.744 29.761 1.00 92.69 177 ILE A N 1
ATOM 1390 C CA . ILE A 1 177 ? -17.419 -10.806 29.819 1.00 92.69 177 ILE A CA 1
ATOM 1391 C C . ILE A 1 177 ? -17.944 -10.104 31.081 1.00 92.69 177 ILE A C 1
ATOM 1393 O O . ILE A 1 177 ? -18.871 -9.292 30.996 1.00 92.69 177 ILE A O 1
ATOM 1397 N N . ASP A 1 178 ? -17.311 -10.343 32.230 1.00 94.88 178 ASP A N 1
ATOM 1398 C CA . ASP A 1 178 ? -17.726 -9.774 33.514 1.00 94.88 178 ASP A CA 1
ATOM 1399 C C . ASP A 1 178 ? -17.504 -8.260 33.566 1.00 94.88 178 ASP A C 1
ATOM 1401 O O . ASP A 1 178 ? -18.365 -7.505 34.028 1.00 94.88 178 ASP A O 1
ATOM 1405 N N . GLU A 1 179 ? -16.364 -7.782 33.066 1.00 91.69 179 GLU A N 1
ATOM 1406 C CA . GLU A 1 179 ? -16.058 -6.356 32.995 1.00 91.69 179 GLU A CA 1
ATOM 1407 C C . GLU A 1 179 ? -16.982 -5.641 32.011 1.00 91.69 179 GLU A C 1
ATOM 1409 O O . GLU A 1 179 ? -17.453 -4.545 32.319 1.00 91.69 179 GLU A O 1
ATOM 1414 N N . LYS A 1 180 ? -17.299 -6.257 30.862 1.00 89.69 180 LYS A N 1
ATOM 1415 C CA . LYS A 1 180 ? -18.291 -5.716 29.922 1.00 89.69 180 LYS A CA 1
ATOM 1416 C C . LYS A 1 180 ? -19.668 -5.622 30.576 1.00 89.69 180 LYS A C 1
ATOM 1418 O O . LYS A 1 180 ? -20.327 -4.591 30.434 1.00 89.69 180 LYS A O 1
ATOM 1423 N N . GLY A 1 181 ? -20.075 -6.645 31.330 1.00 89.69 181 GLY A N 1
ATOM 1424 C CA . GLY A 1 181 ? -21.318 -6.642 32.100 1.00 89.69 181 GLY A CA 1
ATOM 1425 C C . GLY A 1 181 ? -21.364 -5.499 33.115 1.00 89.69 181 GLY A C 1
ATOM 1426 O O . GLY A 1 181 ? -22.300 -4.702 33.114 1.00 89.69 181 GLY A O 1
ATOM 1427 N N . LYS A 1 182 ? -20.311 -5.342 33.925 1.00 91.06 182 LYS A N 1
ATOM 1428 C CA . LYS A 1 182 ? -20.193 -4.238 34.896 1.00 91.06 182 LYS A CA 1
ATOM 1429 C C . LYS A 1 182 ? -20.191 -2.870 34.214 1.00 91.06 182 LYS A C 1
ATOM 1431 O O . LYS A 1 182 ? -20.878 -1.958 34.669 1.00 91.06 182 LYS A O 1
ATOM 1436 N N . TYR A 1 183 ? -19.458 -2.724 33.111 1.00 88.75 183 TYR A N 1
ATOM 1437 C CA . TYR A 1 183 ? -19.405 -1.485 32.340 1.00 88.75 183 TYR A CA 1
ATOM 1438 C C . TYR A 1 183 ? -20.788 -1.090 31.818 1.00 88.75 183 TYR A C 1
ATOM 1440 O O . TYR A 1 183 ? -21.183 0.065 31.987 1.00 88.75 183 TYR A O 1
ATOM 1448 N N . ALA A 1 184 ? -21.550 -2.043 31.271 1.00 89.69 184 ALA A N 1
ATOM 1449 C CA . ALA A 1 184 ? -22.897 -1.818 30.747 1.00 89.69 184 ALA A CA 1
ATOM 1450 C C . ALA A 1 184 ? -23.882 -1.268 31.798 1.00 89.69 184 ALA A C 1
ATOM 1452 O O . ALA A 1 184 ? -24.812 -0.548 31.441 1.00 89.69 184 ALA A O 1
ATOM 1453 N N . LEU A 1 185 ? -23.662 -1.534 33.092 1.00 91.25 185 LEU A N 1
ATOM 1454 C CA . LEU A 1 185 ? -24.495 -1.015 34.187 1.00 91.25 185 LEU A CA 1
ATOM 1455 C C . LEU A 1 185 ? -24.188 0.452 34.547 1.00 91.25 185 LEU A C 1
ATOM 1457 O O . LEU A 1 185 ? -25.029 1.159 35.121 1.00 91.25 185 LEU A O 1
ATOM 1461 N N . THR A 1 186 ? -23.000 0.947 34.198 1.00 92.69 186 THR A N 1
ATOM 1462 C CA . THR A 1 186 ? -22.601 2.338 34.463 1.00 92.69 186 THR A CA 1
ATOM 1463 C C . THR A 1 186 ? -23.347 3.326 33.562 1.00 92.69 186 THR A C 1
ATOM 1465 O O . THR A 1 186 ? -23.894 2.960 32.519 1.00 92.69 186 THR A O 1
ATOM 1468 N N . ILE A 1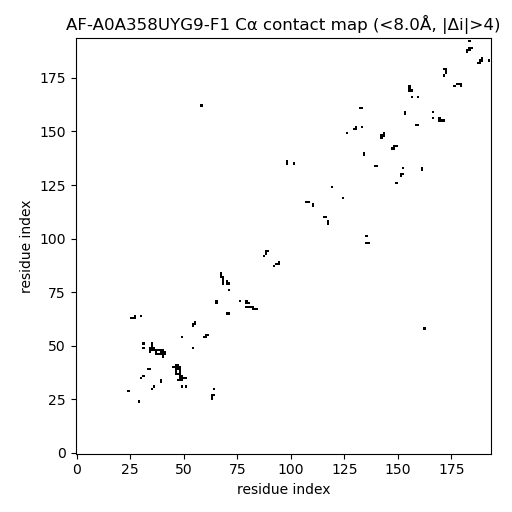 187 ? -23.348 4.611 33.933 1.00 90.12 187 ILE A N 1
ATOM 1469 C CA . ILE A 1 187 ? -23.879 5.677 33.065 1.00 90.12 187 ILE A CA 1
ATOM 1470 C C . ILE A 1 187 ? -23.134 5.738 31.721 1.00 90.12 187 ILE A C 1
ATOM 1472 O O . ILE A 1 187 ? -23.757 5.942 30.684 1.00 90.12 187 ILE A O 1
ATOM 1476 N N . HIS A 1 188 ? -21.823 5.466 31.722 1.00 85.44 188 HIS A N 1
ATOM 1477 C CA . HIS A 1 188 ? -21.000 5.469 30.515 1.00 85.44 188 HIS A CA 1
ATOM 1478 C C . HIS A 1 188 ? -21.320 4.287 29.595 1.00 85.44 188 HIS A C 1
ATOM 1480 O O . HIS A 1 188 ? -21.368 4.462 28.380 1.00 85.44 188 HIS A O 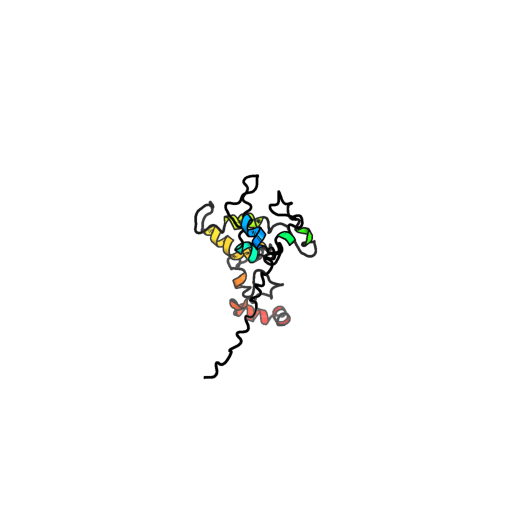1
ATOM 1486 N N . GLY A 1 189 ? -21.565 3.097 30.148 1.00 84.12 189 GLY A N 1
ATOM 1487 C CA . GLY A 1 189 ? -21.955 1.929 29.356 1.00 84.12 189 GLY A CA 1
ATOM 1488 C C . GLY A 1 189 ? -23.334 2.087 28.727 1.00 84.12 189 GLY A C 1
ATOM 1489 O O . GLY A 1 189 ? -23.490 1.834 27.536 1.00 84.12 189 GLY A O 1
ATOM 1490 N N . ARG A 1 190 ? -24.305 2.611 29.485 1.00 84.00 190 ARG A N 1
ATOM 1491 C CA . ARG A 1 190 ? -25.668 2.865 28.989 1.00 84.00 190 ARG A CA 1
ATOM 1492 C C . ARG A 1 190 ? -25.721 3.884 27.848 1.00 84.00 190 ARG A C 1
ATOM 1494 O O . ARG A 1 190 ? -26.514 3.717 26.933 1.00 84.00 190 ARG A O 1
ATOM 1501 N N . GLN A 1 191 ? -24.858 4.900 27.864 1.00 82.56 191 GLN A N 1
ATOM 1502 C CA . GLN A 1 191 ? -24.762 5.893 26.784 1.00 82.56 191 GLN A CA 1
ATOM 1503 C C . GLN A 1 191 ? -24.066 5.367 25.518 1.00 82.56 191 GLN A C 1
ATOM 1505 O O . GLN A 1 191 ? -24.251 5.933 24.446 1.00 82.56 191 GLN A O 1
ATOM 1510 N N . ASN A 1 192 ? -23.254 4.311 25.632 1.00 71.06 192 ASN A N 1
ATOM 1511 C CA . ASN A 1 192 ? -22.516 3.722 24.510 1.00 71.06 192 ASN A CA 1
ATOM 1512 C C . ASN A 1 192 ? -23.197 2.470 23.921 1.00 71.06 192 ASN A C 1
ATOM 1514 O O . ASN A 1 192 ? -22.626 1.861 23.022 1.00 71.06 192 ASN A O 1
ATOM 1518 N N . ALA A 1 193 ? -24.383 2.080 24.401 1.00 66.12 193 ALA A N 1
ATOM 1519 C CA . ALA A 1 193 ? -25.120 0.891 23.954 1.00 66.12 193 ALA A CA 1
ATOM 1520 C C . ALA A 1 193 ? -25.915 1.088 22.638 1.00 66.12 193 ALA A C 1
ATOM 1522 O O . ALA A 1 193 ? -26.898 0.386 22.413 1.00 66.12 193 ALA A O 1
ATOM 1523 N N . GLY A 1 194 ? -25.513 2.055 21.803 1.00 52.22 194 GLY A N 1
ATOM 1524 C CA . GLY A 1 194 ? -26.146 2.395 20.522 1.00 52.22 194 GLY A CA 1
ATOM 1525 C C . GLY A 1 194 ? -25.384 1.859 19.320 1.00 52.22 194 GLY A C 1
ATOM 1526 O O . GLY A 1 194 ? -24.144 2.033 19.294 1.00 52.22 194 GLY A O 1
#

Secondary structure (DSSP, 8-state):
------------------------TTSTHHHHHHHT-TT-B-TTS-B----HHHHHHSTTTTS-HHHH-TT--SSS--PPPPP-GGGT--TTS---SHHHHTHHHHHHHT--SS-----S-HHHHHHHSSSHHHHTT----GGGGSTTTTS-HHHH-TT--SS-SSPPPP-GGGT-HHHHHHHHHSHHHHHT--

Sequence (194 aa):
MSIKKTLIFLLPFFIFVAPNTAENNTSNRSCLSCHGLTTFESNSNQTIFVDKFIFERSMHGRLLCTSCHKDIKEYPHGVVKKIDCKICHDSKRRYDGRFHASSFVNSILLRTNDGFFVTARPSRITSLLKDNVCLSCHSDSSVNKSIHGEKRCVECHADATANHSKLKKVDCGICHIDEKGKYALTIHGRQNAG

Radius of gyration: 28.59 Å; Cα contacts (8 Å, |Δi|>4): 98; chains: 1; bounding box: 52×59×104 Å

pLDDT: mean 70.03, std 17.97, range [29.45, 94.88]